Protein AF-A0A1X2G5Q2-F1 (afdb_monomer_lite)

Secondary structure (DSSP, 8-state):
--HHHHHHHHHHHHHHHHHHHHHHHHHHHHHHHHHHHHHHHHHHHHHHHHHHHHHHHHTT------------------------------PPPP---TTSPPPPPPHHHHHHHHHHHHHHHH-TT---HHHHHHHHHHHHHHS-HHHHHHHHHHHHHHHHHHHHHHHHHHHHHTTS----------------------

Radius of gyration: 33.44 Å; chains: 1; bounding box: 77×92×77 Å

Foldseek 3Di:
DDPVVVVVVVVVVVVVVVVVVVVVVVVVVVVVVVVVVVVVVVVVVVVVVVVVVVVVVVVVPDDDDDDDDDDDDDDDDDDDDDDDPDPDDDDPDDPDDPPQDDQDDPLLVLQCVVCLVVLCVVCVVCPDPVVSVVVSVVVVVVDDPVVSVVSVVVNVVSRVVNVVSNVVVVVVVVPPDDDDDDDDDDDDDDDDDDDYDD

InterPro domains:
  IPR009071 High mobility group box domain [PF00505] (101-169)
  IPR009071 High mobility group box domain [PS50118] (101-170)
  IPR009071 High mobility group box domain [SM00398] (100-171)
  IPR036910 High mobility group box domain superfamily [G3DSA:1.10.30.10] (84-180)
  IPR036910 High mobility group box domain superfamily [SSF47095] (92-173)
  IPR050342 High Mobility Group Box (HMGB) [PTHR48112] (77-183)
  IPR056513 INO80 complex subunit F [PF24245] (8-52)

pLDDT: mean 73.15, std 23.13, range [30.81, 98.25]

Sequence (198 aa):
MTPDDDHKEKYTNLKKRIRDIERQNDFLHIRVHKAQKSIRRLRLERTFLLDRIEKINGQLSFDDSEDEVLATSDQDTPLNYHHGSQQKTPKPKKKKDPNAPKGPGNVFFLFCRLQRDKIKDEHPEERSLGEVTKLLSAKWKGLSKEEKQVYQDMYQKELEEYEEAMKSYTSGMAGTMNTNPVQEDDPMNVSVPVSPAI

Organism: NCBI:txid101127

Structure (mmCIF, N/CA/C/O backbone):
data_AF-A0A1X2G5Q2-F1
#
_entry.id   AF-A0A1X2G5Q2-F1
#
loop_
_atom_site.group_PDB
_atom_site.id
_atom_site.type_symbol
_atom_site.label_atom_id
_atom_site.label_alt_id
_atom_site.label_comp_id
_atom_site.label_asym_id
_atom_site.label_entity_id
_atom_site.label_seq_id
_atom_site.pdbx_PDB_ins_code
_atom_site.Cartn_x
_atom_site.Cartn_y
_atom_site.Cartn_z
_atom_site.occupancy
_atom_site.B_iso_or_equiv
_atom_site.auth_seq_id
_atom_site.auth_comp_id
_atom_site.auth_asym_id
_atom_site.auth_atom_id
_atom_site.pdbx_PDB_model_num
ATOM 1 N N . MET A 1 1 ? 48.696 -1.223 -28.718 1.00 58.34 1 MET A N 1
ATOM 2 C CA . MET A 1 1 ? 47.735 -0.216 -28.231 1.00 58.34 1 MET A CA 1
ATOM 3 C C . MET A 1 1 ? 48.316 1.148 -28.535 1.00 58.34 1 MET A C 1
ATOM 5 O O . MET A 1 1 ? 49.475 1.361 -28.192 1.00 58.34 1 MET A O 1
ATOM 9 N N . THR A 1 2 ? 47.596 2.012 -29.250 1.00 75.44 2 THR A N 1
ATOM 10 C CA . THR A 1 2 ? 48.054 3.394 -29.455 1.00 75.44 2 THR A CA 1
ATOM 11 C C . THR A 1 2 ? 47.563 4.262 -28.290 1.00 75.44 2 THR A C 1
ATOM 13 O O . THR A 1 2 ? 46.487 3.981 -27.766 1.00 75.44 2 THR A O 1
ATOM 16 N N . PRO A 1 3 ? 48.296 5.312 -27.872 1.00 75.88 3 PRO A N 1
ATOM 17 C CA . PRO A 1 3 ? 47.846 6.217 -26.805 1.00 75.88 3 PRO A CA 1
ATOM 18 C C . PRO A 1 3 ? 46.443 6.812 -27.034 1.00 75.88 3 PRO A C 1
ATOM 20 O O . PRO A 1 3 ? 45.737 7.144 -26.084 1.00 75.88 3 PRO A O 1
ATOM 23 N N . ASP A 1 4 ? 46.010 6.907 -28.293 1.00 78.19 4 ASP A N 1
ATOM 24 C CA . ASP A 1 4 ? 44.666 7.353 -28.665 1.00 78.19 4 ASP A CA 1
ATOM 25 C C . ASP A 1 4 ? 43.565 6.329 -28.358 1.00 78.19 4 ASP A C 1
ATOM 27 O O . ASP A 1 4 ? 42.422 6.719 -28.105 1.00 78.19 4 ASP A O 1
ATOM 31 N N . ASP A 1 5 ? 43.871 5.032 -28.352 1.00 85.06 5 ASP A N 1
ATOM 32 C CA . ASP A 1 5 ? 42.894 3.991 -28.016 1.00 85.06 5 ASP A CA 1
ATOM 33 C C . ASP A 1 5 ? 42.617 3.952 -26.508 1.00 85.06 5 ASP A C 1
ATOM 35 O O . ASP A 1 5 ? 41.455 3.856 -26.103 1.00 85.06 5 ASP A O 1
ATOM 39 N N . ASP A 1 6 ? 43.643 4.168 -25.681 1.00 89.25 6 ASP A N 1
ATOM 40 C CA . ASP A 1 6 ? 43.507 4.243 -24.221 1.00 89.25 6 ASP A CA 1
ATOM 41 C C . ASP A 1 6 ? 42.643 5.447 -23.798 1.00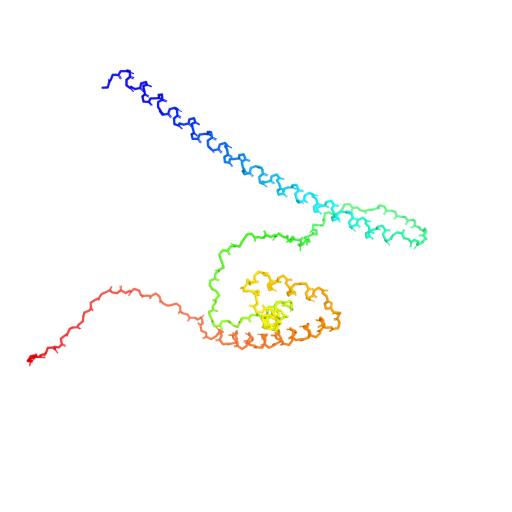 89.25 6 ASP A C 1
ATOM 43 O O . ASP A 1 6 ? 41.795 5.356 -22.901 1.00 89.25 6 ASP A O 1
ATOM 47 N N . HIS A 1 7 ? 42.799 6.592 -24.472 1.00 93.44 7 HIS A N 1
ATOM 48 C CA . HIS A 1 7 ? 41.970 7.774 -24.226 1.00 93.44 7 HIS A CA 1
ATOM 49 C C . HIS A 1 7 ? 40.508 7.566 -24.636 1.00 93.44 7 HIS A C 1
ATOM 51 O O . HIS A 1 7 ? 39.601 7.989 -23.906 1.00 93.44 7 HIS A O 1
ATOM 57 N N . LYS A 1 8 ? 40.252 6.884 -25.760 1.00 93.81 8 LYS A N 1
ATOM 58 C CA . LYS A 1 8 ? 38.889 6.514 -26.176 1.00 93.81 8 LYS A CA 1
ATOM 59 C C . LYS A 1 8 ? 38.249 5.571 -25.164 1.00 93.81 8 LYS A C 1
ATOM 61 O O . LYS A 1 8 ? 37.106 5.797 -24.763 1.00 93.81 8 LYS A O 1
ATOM 66 N N . GLU A 1 9 ? 38.979 4.562 -24.699 1.00 94.69 9 GLU A N 1
ATOM 67 C CA . GLU A 1 9 ? 38.481 3.636 -23.685 1.00 94.69 9 GLU A CA 1
ATOM 68 C C . GLU A 1 9 ? 38.144 4.379 -22.385 1.00 94.69 9 GLU A C 1
ATOM 70 O O . GLU A 1 9 ? 37.021 4.276 -21.878 1.00 94.69 9 GLU A O 1
ATOM 75 N N . LYS A 1 10 ? 39.050 5.232 -21.895 1.00 95.62 10 LYS A N 1
ATOM 76 C CA . LYS A 1 10 ? 38.812 6.064 -20.707 1.00 95.62 10 LYS A CA 1
ATOM 77 C C . LYS A 1 10 ? 37.583 6.963 -20.863 1.00 95.62 10 LYS A C 1
ATOM 79 O O . LYS A 1 10 ? 36.774 7.048 -19.937 1.00 95.62 10 LYS A O 1
ATOM 84 N N . TYR A 1 11 ? 37.394 7.581 -22.031 1.00 95.75 11 TYR A N 1
ATOM 85 C CA . TYR A 1 11 ? 36.201 8.374 -22.341 1.00 95.75 11 TYR A CA 1
ATOM 86 C C . TYR A 1 11 ? 34.918 7.531 -22.285 1.00 95.75 11 TYR A C 1
ATOM 88 O O . TYR A 1 11 ? 33.940 7.928 -21.645 1.00 95.75 11 TYR A O 1
ATOM 96 N N . THR A 1 12 ? 34.910 6.347 -22.905 1.00 96.69 12 THR A N 1
ATOM 97 C CA . THR A 1 12 ? 33.731 5.464 -22.896 1.00 96.69 12 THR A CA 1
ATOM 98 C C . THR A 1 12 ? 33.383 4.977 -21.490 1.00 96.69 12 THR A C 1
ATOM 100 O O . THR A 1 12 ? 32.208 5.000 -21.104 1.00 96.69 12 THR A O 1
ATOM 103 N N . ASN A 1 13 ? 34.395 4.630 -20.693 1.00 97.56 13 ASN A N 1
ATOM 104 C CA . ASN A 1 13 ? 34.243 4.225 -19.301 1.00 97.56 13 ASN A CA 1
ATOM 105 C C . ASN A 1 13 ? 33.695 5.369 -18.443 1.00 97.56 13 ASN A C 1
ATOM 107 O O . ASN A 1 13 ? 32.742 5.166 -17.687 1.00 97.56 13 ASN A O 1
ATOM 111 N N . LEU A 1 14 ? 34.209 6.590 -18.614 1.00 97.88 14 LEU A N 1
ATOM 112 C CA . LEU A 1 14 ? 33.712 7.761 -17.895 1.00 97.88 14 LEU A CA 1
ATOM 113 C C . LEU A 1 14 ? 32.257 8.076 -18.272 1.00 97.88 14 LEU A C 1
ATOM 115 O O . LEU A 1 14 ? 31.418 8.273 -17.396 1.00 97.88 14 LEU A O 1
ATOM 119 N N . LYS A 1 15 ? 31.913 8.012 -19.563 1.00 98.12 15 LYS A N 1
ATOM 120 C CA . LYS A 1 15 ? 30.539 8.199 -20.056 1.00 98.12 15 LYS A CA 1
ATOM 121 C C . LYS A 1 15 ? 29.570 7.135 -19.534 1.00 98.12 15 LYS A C 1
ATOM 123 O O . LYS A 1 15 ? 28.383 7.407 -19.348 1.00 98.12 15 LYS A O 1
ATOM 128 N N . LYS A 1 16 ? 30.032 5.898 -19.334 1.00 98.19 16 LYS A N 1
ATOM 129 C CA . LYS A 1 16 ? 29.236 4.843 -18.689 1.00 98.19 16 LYS A CA 1
ATOM 130 C C . LYS A 1 16 ? 29.046 5.146 -17.203 1.00 98.19 16 LYS A C 1
ATOM 132 O O . LYS A 1 16 ? 27.915 5.125 -16.730 1.00 98.19 16 LYS A O 1
ATOM 137 N N . ARG A 1 17 ? 30.123 5.517 -16.505 1.00 98.19 17 ARG A N 1
ATOM 138 C CA . ARG A 1 17 ? 30.083 5.838 -15.076 1.00 98.19 17 ARG A CA 1
ATOM 139 C C . ARG A 1 17 ? 29.162 7.015 -14.762 1.00 98.19 17 ARG A C 1
ATOM 141 O O . ARG A 1 17 ? 28.413 6.926 -13.796 1.00 98.19 17 ARG A O 1
ATOM 148 N N . ILE A 1 18 ? 29.181 8.066 -15.583 1.00 97.94 18 ILE A N 1
ATOM 149 C CA . ILE A 1 18 ? 28.272 9.216 -15.455 1.00 97.94 18 ILE A CA 1
ATOM 150 C C . ILE A 1 18 ? 26.815 8.747 -15.531 1.00 97.94 18 ILE A C 1
ATOM 152 O O . ILE A 1 18 ? 26.054 8.990 -14.601 1.00 97.94 18 ILE A O 1
ATOM 156 N N . ARG A 1 19 ? 26.458 7.974 -16.566 1.00 98.06 19 ARG A N 1
ATOM 157 C CA . ARG A 1 19 ? 25.095 7.437 -16.725 1.00 98.06 19 ARG A CA 1
ATOM 158 C C . ARG A 1 19 ? 24.655 6.561 -15.556 1.00 98.06 19 ARG A C 1
ATOM 160 O O . ARG A 1 19 ? 23.496 6.605 -15.153 1.00 98.06 19 ARG A O 1
ATOM 167 N N . ASP A 1 20 ? 25.554 5.742 -15.019 1.00 98.00 20 ASP A N 1
ATOM 168 C CA . ASP A 1 20 ? 25.232 4.888 -13.875 1.00 98.00 20 ASP A CA 1
ATOM 169 C C . ASP A 1 20 ? 24.978 5.718 -12.606 1.00 98.00 20 ASP A C 1
ATOM 171 O O . ASP A 1 20 ? 24.033 5.429 -11.871 1.00 98.00 20 ASP A O 1
ATOM 175 N N . ILE A 1 21 ? 25.768 6.774 -12.376 1.00 98.19 21 ILE A N 1
ATOM 176 C CA . ILE A 1 21 ? 25.562 7.715 -11.263 1.00 98.19 21 ILE A CA 1
ATOM 177 C C . ILE A 1 21 ? 24.233 8.461 -11.424 1.00 98.19 21 ILE A C 1
ATOM 179 O O . ILE A 1 21 ? 23.478 8.558 -10.461 1.00 98.19 21 ILE A O 1
ATOM 183 N N . GLU A 1 22 ? 23.910 8.941 -12.626 1.00 97.88 22 GLU A N 1
ATOM 184 C CA . GLU A 1 22 ? 22.638 9.619 -12.913 1.00 97.88 22 GLU A CA 1
ATOM 185 C C . GLU A 1 22 ? 21.437 8.720 -12.587 1.00 97.88 22 GLU A C 1
ATOM 187 O O . GLU A 1 22 ? 20.558 9.114 -11.823 1.00 97.88 22 GLU A O 1
ATOM 192 N N . ARG A 1 23 ? 21.446 7.458 -13.038 1.00 98.25 23 ARG A N 1
ATOM 193 C CA . ARG A 1 23 ? 20.384 6.490 -12.701 1.00 98.25 23 ARG A CA 1
ATOM 194 C C . ARG A 1 23 ? 20.281 6.220 -11.203 1.00 98.25 23 ARG A C 1
ATOM 196 O O . ARG A 1 23 ? 19.182 6.060 -10.671 1.00 98.25 23 ARG A O 1
ATOM 203 N N . GLN A 1 24 ? 21.419 6.107 -10.519 1.00 97.69 24 GLN A N 1
ATOM 204 C CA . GLN A 1 24 ? 21.434 5.918 -9.070 1.00 97.69 24 GLN A CA 1
ATOM 205 C C . GLN A 1 24 ? 20.860 7.139 -8.348 1.00 97.69 24 GLN A C 1
ATOM 207 O O . GLN A 1 24 ? 20.089 6.967 -7.404 1.00 97.69 24 GLN A O 1
ATOM 212 N N . ASN A 1 25 ? 21.166 8.349 -8.813 1.00 97.12 25 ASN A N 1
ATOM 213 C CA . ASN A 1 25 ? 20.586 9.580 -8.289 1.00 97.12 25 ASN A CA 1
ATOM 214 C C . ASN A 1 25 ? 19.066 9.614 -8.485 1.00 97.12 25 ASN A C 1
ATOM 216 O O . ASN A 1 25 ? 18.353 9.875 -7.516 1.00 97.12 25 ASN A O 1
ATOM 220 N N . ASP A 1 26 ? 18.556 9.257 -9.666 1.00 97.81 26 ASP A N 1
ATOM 221 C CA . ASP A 1 26 ? 17.109 9.160 -9.916 1.00 97.81 26 ASP A CA 1
ATOM 222 C C . ASP A 1 26 ? 16.438 8.167 -8.957 1.00 97.81 26 ASP A C 1
ATOM 224 O O . ASP A 1 26 ? 15.391 8.437 -8.358 1.00 97.81 26 ASP A O 1
ATOM 228 N N . PHE A 1 27 ? 17.073 7.014 -8.740 1.00 97.88 27 PHE A N 1
ATOM 229 C CA . PHE A 1 27 ? 16.588 6.009 -7.801 1.00 97.88 27 PHE A CA 1
ATOM 230 C C . PHE A 1 27 ? 16.568 6.521 -6.354 1.00 97.88 27 PHE A C 1
ATOM 232 O O . PHE A 1 27 ? 15.579 6.329 -5.634 1.00 97.88 27 PHE A O 1
ATOM 239 N N . LEU A 1 28 ? 17.639 7.186 -5.915 1.00 97.81 28 LEU A N 1
ATOM 240 C CA . LEU A 1 28 ? 17.711 7.806 -4.594 1.00 97.81 28 LEU A CA 1
ATOM 241 C C . LEU A 1 28 ? 16.639 8.885 -4.438 1.00 97.81 28 LEU A C 1
ATOM 243 O O . LEU A 1 28 ? 15.945 8.896 -3.421 1.00 97.81 28 LEU A O 1
ATOM 247 N N . HIS A 1 29 ? 16.426 9.713 -5.458 1.00 98.25 29 HIS A N 1
ATOM 248 C CA . HIS A 1 29 ? 15.387 10.735 -5.466 1.00 98.25 29 HIS A CA 1
ATOM 249 C C . HIS A 1 29 ? 13.992 10.121 -5.264 1.00 98.25 29 HIS A C 1
ATOM 251 O O . HIS A 1 29 ? 13.233 10.560 -4.397 1.00 98.25 29 HIS A O 1
ATOM 257 N N . ILE A 1 30 ? 13.669 9.030 -5.971 1.00 97.69 30 ILE A N 1
ATOM 258 C CA . ILE A 1 30 ? 12.401 8.301 -5.791 1.00 97.69 30 ILE A CA 1
ATOM 259 C C . ILE A 1 30 ? 12.261 7.764 -4.358 1.00 97.69 30 ILE A C 1
ATOM 261 O O . ILE A 1 30 ? 11.175 7.829 -3.769 1.00 97.69 30 ILE A O 1
ATOM 265 N N . ARG A 1 31 ? 13.337 7.224 -3.774 1.00 98.00 31 ARG A N 1
ATOM 266 C CA . ARG A 1 31 ? 13.321 6.715 -2.393 1.00 98.00 31 ARG A CA 1
ATOM 267 C C . ARG A 1 31 ? 13.105 7.828 -1.377 1.00 98.00 31 ARG A C 1
ATOM 269 O O . ARG A 1 31 ? 12.271 7.666 -0.487 1.00 98.00 31 ARG A O 1
ATOM 276 N N . VAL A 1 32 ? 13.812 8.944 -1.533 1.00 97.81 32 VAL A N 1
ATOM 277 C CA . VAL A 1 32 ? 13.662 10.135 -0.692 1.00 97.81 32 VAL A CA 1
ATOM 278 C C . VAL A 1 32 ? 12.233 10.657 -0.783 1.00 97.81 32 VAL A C 1
ATOM 280 O O . VAL A 1 32 ? 11.587 10.828 0.247 1.00 97.81 32 VAL A O 1
ATOM 283 N N . HIS A 1 33 ? 11.686 10.796 -1.990 1.00 98.06 33 HIS A N 1
ATOM 284 C CA . HIS A 1 33 ? 10.312 11.247 -2.195 1.00 98.06 33 HIS A CA 1
ATOM 285 C C . HIS A 1 33 ? 9.284 10.332 -1.500 1.00 98.06 33 HIS A C 1
ATOM 287 O O . HIS A 1 33 ? 8.373 10.799 -0.809 1.00 98.06 33 HIS A O 1
ATOM 293 N N . LYS A 1 34 ? 9.445 9.005 -1.604 1.00 97.69 34 LYS A N 1
ATOM 294 C CA . LYS A 1 34 ? 8.588 8.039 -0.892 1.00 97.69 34 LYS A CA 1
ATOM 295 C C . LYS A 1 34 ? 8.713 8.170 0.629 1.00 97.69 34 LYS A C 1
ATOM 297 O O . LYS A 1 34 ? 7.693 8.179 1.321 1.00 97.69 34 LYS A O 1
ATOM 302 N N . ALA A 1 35 ? 9.936 8.301 1.146 1.00 97.31 35 ALA A N 1
ATOM 303 C CA . ALA A 1 35 ? 10.185 8.498 2.571 1.00 97.31 35 ALA A CA 1
ATOM 304 C C . ALA A 1 35 ? 9.542 9.799 3.078 1.00 97.31 35 ALA A C 1
ATOM 306 O O . ALA A 1 35 ? 8.828 9.783 4.079 1.00 97.31 35 ALA A O 1
ATOM 307 N N . GLN A 1 36 ? 9.689 10.903 2.342 1.00 97.75 36 GLN A N 1
ATOM 308 C CA . GLN A 1 36 ? 9.052 12.186 2.647 1.00 97.75 36 GLN A CA 1
ATOM 309 C C . GLN A 1 36 ? 7.524 12.082 2.682 1.00 97.75 36 GLN A C 1
ATOM 311 O O . GLN A 1 36 ? 6.894 12.613 3.598 1.00 97.75 36 GLN A O 1
ATOM 316 N N . LYS A 1 37 ? 6.907 11.368 1.730 1.00 97.25 37 LYS A N 1
ATOM 317 C CA . LYS A 1 37 ? 5.454 11.131 1.727 1.00 97.25 37 LYS A CA 1
ATOM 318 C C . LYS A 1 37 ? 5.007 10.337 2.958 1.00 97.25 37 LYS A C 1
ATOM 320 O O . LYS A 1 37 ? 3.994 10.679 3.567 1.00 97.25 37 LYS A O 1
ATOM 325 N N . SER A 1 38 ? 5.779 9.324 3.356 1.00 95.69 38 SER A N 1
ATOM 326 C CA . SER A 1 38 ? 5.527 8.565 4.587 1.00 95.69 38 SER A CA 1
ATOM 327 C C . SER A 1 38 ? 5.628 9.451 5.829 1.00 95.69 38 SER A C 1
ATOM 329 O O . SER A 1 38 ? 4.733 9.434 6.670 1.00 95.69 38 SER A O 1
ATOM 331 N N . ILE A 1 39 ? 6.676 10.273 5.924 1.00 97.62 39 ILE A N 1
ATOM 332 C CA . ILE A 1 39 ? 6.864 11.222 7.028 1.00 97.62 39 ILE A CA 1
ATOM 333 C C . ILE A 1 39 ? 5.699 12.211 7.085 1.00 97.62 39 ILE A C 1
ATOM 335 O O . ILE A 1 39 ? 5.161 12.454 8.159 1.00 97.62 39 ILE A O 1
ATOM 339 N N . ARG A 1 40 ? 5.267 12.755 5.942 1.00 97.12 40 ARG A N 1
ATOM 340 C CA . ARG A 1 40 ? 4.116 13.664 5.873 1.00 97.12 40 ARG A CA 1
ATOM 341 C C . ARG A 1 40 ? 2.849 13.004 6.419 1.00 97.12 40 ARG A C 1
ATOM 343 O O . ARG A 1 40 ? 2.154 13.623 7.214 1.00 97.12 40 ARG A O 1
ATOM 350 N N . ARG A 1 41 ? 2.578 11.750 6.041 1.00 97.19 41 ARG A N 1
ATOM 351 C CA . ARG A 1 41 ? 1.443 10.982 6.574 1.00 97.19 41 ARG A CA 1
ATOM 352 C C . ARG A 1 41 ? 1.531 10.830 8.094 1.00 97.19 41 ARG A C 1
ATOM 354 O O . ARG A 1 41 ? 0.565 11.145 8.776 1.00 97.19 41 ARG A O 1
ATOM 361 N N . LEU A 1 42 ? 2.682 10.398 8.612 1.00 97.31 42 LEU A N 1
ATOM 362 C CA . LEU A 1 42 ? 2.889 10.226 10.055 1.00 97.31 42 LEU A CA 1
ATOM 363 C C . LEU A 1 42 ? 2.762 11.549 10.819 1.00 97.31 42 LEU A C 1
ATOM 365 O O . LEU A 1 42 ? 2.238 11.573 11.925 1.00 97.31 42 LEU A O 1
ATOM 369 N N . ARG A 1 43 ? 3.204 12.666 10.228 1.00 97.25 43 ARG A N 1
ATOM 370 C CA . ARG A 1 43 ? 3.025 14.003 10.809 1.00 97.25 43 ARG A CA 1
ATOM 371 C C . ARG A 1 43 ? 1.551 14.385 10.914 1.00 97.25 43 ARG A C 1
ATOM 373 O O . ARG A 1 43 ? 1.162 14.890 11.956 1.00 97.25 43 ARG A O 1
ATOM 380 N N . LEU A 1 44 ? 0.749 14.112 9.882 1.00 96.94 44 LEU A N 1
ATOM 381 C CA . LEU A 1 44 ? -0.698 14.360 9.913 1.00 96.94 44 LEU A CA 1
ATOM 382 C C . LEU A 1 44 ? -1.409 13.494 10.961 1.00 96.94 44 LEU A C 1
ATOM 384 O O . LEU A 1 44 ? -2.257 13.979 11.704 1.00 96.94 44 LEU A O 1
ATOM 388 N N . GLU A 1 45 ? -1.040 12.217 11.047 1.00 96.12 45 GLU A N 1
ATOM 389 C CA . GLU A 1 45 ? -1.560 11.312 12.074 1.00 96.12 45 GLU A CA 1
ATOM 390 C C . GLU A 1 45 ? -1.190 11.804 13.478 1.00 96.12 45 GLU A C 1
ATOM 392 O O . GLU A 1 45 ? -2.059 11.909 14.338 1.00 96.12 45 GLU A O 1
ATOM 397 N N . ARG A 1 46 ? 0.067 12.223 13.687 1.00 96.38 46 ARG A N 1
ATOM 398 C CA . ARG A 1 46 ? 0.515 12.841 14.941 1.00 96.38 46 ARG A CA 1
ATOM 399 C C . ARG A 1 46 ? -0.318 14.070 15.295 1.00 96.38 46 ARG A C 1
ATOM 401 O O . ARG A 1 46 ? -0.764 14.167 16.430 1.00 96.38 46 ARG A O 1
ATOM 408 N N . THR A 1 47 ? -0.529 15.001 14.361 1.00 95.62 47 THR A N 1
ATOM 409 C CA . THR A 1 47 ? -1.318 16.216 14.635 1.00 95.62 47 THR A CA 1
ATOM 410 C C . THR A 1 47 ? -2.763 15.892 14.992 1.00 95.62 47 THR A C 1
ATOM 412 O O . THR A 1 47 ? -3.306 16.489 15.912 1.00 95.62 47 THR A O 1
ATOM 415 N N . PHE A 1 48 ? -3.368 14.911 14.319 1.00 96.19 48 PHE A N 1
ATOM 416 C CA . PHE A 1 48 ? -4.731 14.479 14.617 1.00 96.19 48 PHE A CA 1
ATOM 417 C C . PHE A 1 48 ? -4.845 13.832 16.003 1.00 96.19 48 PHE A C 1
ATOM 419 O O . PHE A 1 48 ? -5.778 14.110 16.750 1.00 96.19 48 PHE A O 1
ATOM 426 N N . LEU A 1 49 ? -3.884 12.980 16.366 1.00 92.19 49 LEU A N 1
ATOM 427 C CA . LEU A 1 49 ? -3.856 12.350 17.684 1.00 92.19 49 LEU A CA 1
ATOM 428 C C . LEU A 1 49 ? -3.632 13.374 18.801 1.00 92.19 49 LEU A C 1
ATOM 430 O O . LEU A 1 49 ? -4.264 13.258 19.845 1.00 92.19 49 LEU A O 1
ATOM 434 N N . LEU A 1 50 ? -2.787 14.384 18.575 1.00 90.62 50 LEU A N 1
ATOM 435 C CA . LEU A 1 50 ? -2.587 15.479 19.527 1.00 90.62 50 LEU A CA 1
ATOM 436 C C . LEU A 1 50 ? -3.878 16.274 19.754 1.00 90.62 50 LEU A C 1
ATOM 438 O O . LEU A 1 50 ? -4.272 16.423 20.903 1.00 90.62 50 LEU A O 1
ATOM 442 N N . ASP A 1 51 ? -4.581 16.678 18.691 1.00 89.00 51 ASP A N 1
ATOM 443 C CA . ASP A 1 51 ? -5.890 17.352 18.793 1.00 89.00 51 ASP A CA 1
ATOM 444 C C . ASP A 1 51 ? -6.923 16.486 19.536 1.00 89.00 51 ASP A C 1
ATOM 446 O O . ASP A 1 51 ? -7.705 16.971 20.354 1.00 89.00 51 ASP A O 1
ATOM 450 N N . ARG A 1 52 ? -6.912 15.167 19.306 1.00 93.19 52 ARG A N 1
ATOM 451 C CA . ARG A 1 52 ? -7.806 14.249 20.018 1.00 93.19 52 ARG A CA 1
ATOM 452 C C . ARG A 1 52 ? -7.478 14.150 21.509 1.00 93.19 52 ARG A C 1
ATOM 454 O O . ARG A 1 52 ? -8.408 14.102 22.309 1.00 93.19 52 ARG A O 1
ATOM 461 N N . ILE A 1 53 ? -6.196 14.101 21.871 1.00 85.06 53 ILE A N 1
ATOM 462 C CA . ILE A 1 53 ? -5.739 14.082 23.269 1.00 85.06 53 ILE A CA 1
ATOM 463 C C . ILE A 1 53 ? -6.062 15.412 23.949 1.00 85.06 53 ILE A C 1
ATOM 465 O O . ILE A 1 53 ? -6.585 15.405 25.054 1.00 85.06 53 ILE A O 1
ATOM 469 N N . GLU A 1 54 ? -5.818 16.539 23.284 1.00 82.44 54 GLU A N 1
ATOM 470 C CA . GLU A 1 54 ? -6.137 17.874 23.793 1.00 82.44 54 GLU A CA 1
ATOM 471 C C . GLU A 1 54 ? -7.634 18.021 24.080 1.00 82.44 54 GLU A C 1
ATOM 473 O O . GLU A 1 54 ? -8.008 18.506 25.141 1.00 82.44 54 GLU A O 1
ATOM 478 N N . LYS A 1 55 ? -8.502 17.497 23.207 1.00 81.75 55 LYS A N 1
ATOM 479 C CA . LYS A 1 55 ? -9.953 17.449 23.452 1.00 81.75 55 LYS A CA 1
ATOM 480 C C . LYS A 1 55 ? -10.334 16.584 24.650 1.00 81.75 55 LYS A C 1
ATOM 482 O O . LYS A 1 55 ? -11.232 16.956 25.393 1.00 81.75 55 LYS A O 1
ATOM 487 N N . ILE A 1 56 ? -9.668 15.447 24.843 1.00 78.88 56 ILE A N 1
ATOM 488 C CA . ILE A 1 56 ? -9.915 14.570 25.997 1.00 78.88 56 ILE A CA 1
ATOM 489 C C . ILE A 1 56 ? -9.435 15.240 27.292 1.00 78.88 56 ILE A C 1
ATOM 491 O O . ILE A 1 56 ? -10.162 15.241 28.279 1.00 78.88 56 ILE A O 1
ATOM 495 N N . ASN A 1 57 ? -8.258 15.867 27.275 1.00 71.69 57 ASN A N 1
ATOM 496 C CA . ASN A 1 57 ? -7.707 16.586 28.423 1.00 71.69 57 ASN A CA 1
ATOM 497 C C . ASN A 1 57 ? -8.499 17.869 28.733 1.00 71.69 57 ASN A C 1
ATOM 499 O O . ASN A 1 57 ? -8.683 18.200 29.897 1.00 71.69 57 ASN A O 1
ATOM 503 N N . GLY A 1 58 ? -9.027 18.557 27.718 1.00 59.34 58 GLY A N 1
ATOM 504 C CA . GLY A 1 58 ? -9.911 19.717 27.877 1.00 59.34 58 GLY A CA 1
ATOM 505 C C . GLY A 1 58 ? -11.339 19.358 28.304 1.00 59.34 58 GLY A C 1
ATOM 506 O O . GLY A 1 58 ? -12.032 20.188 28.878 1.00 59.34 58 GLY A O 1
ATOM 507 N N . GLN A 1 59 ? -11.787 18.116 28.086 1.00 52.06 59 GLN A N 1
ATOM 508 C CA . GLN A 1 59 ? -13.031 17.600 28.678 1.00 52.06 59 GLN A CA 1
ATOM 509 C C . GLN A 1 59 ? -12.878 17.219 30.161 1.00 52.06 59 GLN A C 1
ATOM 511 O O . GLN A 1 59 ? -13.887 17.003 30.825 1.00 52.06 59 GLN A O 1
ATOM 516 N N . LEU A 1 60 ? -11.649 17.163 30.685 1.00 47.69 60 LEU A N 1
ATOM 517 C CA . LEU A 1 60 ? -11.341 16.927 32.101 1.00 47.69 60 LEU A CA 1
ATOM 518 C C . LEU A 1 60 ? -11.188 18.225 32.919 1.00 47.69 60 LEU A C 1
ATOM 520 O O . LEU A 1 60 ? -10.845 18.148 34.093 1.00 47.69 60 LEU A O 1
ATOM 524 N N . SER A 1 61 ? -11.456 19.406 32.343 1.00 46.28 61 SER A N 1
ATOM 525 C CA . SER A 1 61 ? -11.357 20.699 33.044 1.00 46.28 61 SER A CA 1
ATOM 526 C C . SER A 1 61 ? -12.702 21.433 33.154 1.00 46.28 61 SER A C 1
ATOM 528 O O . SER A 1 61 ? -12.832 22.573 32.704 1.00 46.28 61 SER A O 1
ATOM 530 N N . PHE A 1 62 ? -13.712 20.785 33.738 1.00 38.16 62 PHE A N 1
ATOM 531 C CA . PHE A 1 62 ? -14.946 21.453 34.161 1.00 38.16 62 PHE A CA 1
ATOM 532 C C . PHE A 1 62 ? -15.232 21.158 35.645 1.00 38.16 62 PHE A C 1
ATOM 534 O O . PHE A 1 62 ? -15.810 20.116 35.940 1.00 38.16 62 PHE A O 1
ATOM 541 N N . ASP A 1 63 ? -14.804 22.115 36.489 1.00 38.00 63 ASP A N 1
ATOM 542 C CA . ASP A 1 63 ? -15.199 22.451 37.882 1.00 38.00 63 ASP A CA 1
ATOM 543 C C . ASP A 1 63 ? -14.937 21.389 38.980 1.00 38.00 63 ASP A C 1
ATOM 545 O O . ASP A 1 63 ? -15.216 20.213 38.786 1.00 38.00 63 ASP A O 1
ATOM 549 N N . ASP A 1 64 ? -14.378 21.664 40.164 1.00 41.50 64 ASP A N 1
ATOM 550 C CA . ASP A 1 64 ? -14.415 22.837 41.053 1.00 41.50 64 ASP A CA 1
ATOM 551 C C . ASP A 1 64 ? -13.368 22.618 42.188 1.00 41.50 64 ASP A C 1
ATOM 553 O O . ASP A 1 64 ? -12.978 21.478 42.455 1.00 41.50 64 ASP A O 1
ATOM 557 N N . SER A 1 65 ? -13.009 23.696 42.893 1.00 41.00 65 SER A N 1
ATOM 558 C CA . SER A 1 65 ? -12.303 23.789 44.187 1.00 41.00 65 SER A CA 1
ATOM 559 C C . SER A 1 65 ? -10.768 23.924 44.215 1.00 41.00 65 SER A C 1
ATOM 561 O O . SER A 1 65 ? -9.993 23.043 43.844 1.00 41.00 65 SER A O 1
ATOM 563 N N . GLU A 1 66 ? -10.377 25.091 44.728 1.00 49.44 66 GLU A N 1
ATOM 564 C CA . GLU A 1 66 ? -9.056 25.539 45.164 1.00 49.44 66 GLU A CA 1
ATOM 565 C C . GLU A 1 66 ? -8.427 24.572 46.184 1.00 49.44 66 GLU A C 1
ATOM 567 O O . GLU A 1 66 ? -9.114 24.109 47.086 1.00 49.44 66 GLU A O 1
ATOM 572 N N . ASP A 1 67 ? -7.134 24.265 46.037 1.00 35.31 67 ASP A N 1
ATOM 573 C CA . ASP A 1 67 ? -6.130 24.404 47.104 1.00 35.31 67 ASP A CA 1
ATOM 574 C C . ASP A 1 67 ? -4.762 23.857 46.654 1.00 35.31 67 ASP A C 1
ATOM 576 O O . ASP A 1 67 ? -4.608 22.717 46.228 1.00 35.31 67 ASP A O 1
ATOM 580 N N . GLU A 1 68 ? -3.784 24.756 46.726 1.00 40.53 68 GLU A N 1
ATOM 581 C CA . GLU A 1 68 ? -2.449 24.589 47.302 1.00 40.53 68 GLU A CA 1
ATOM 582 C C . GLU A 1 68 ? -1.544 23.358 47.012 1.00 40.53 68 GLU A C 1
ATOM 584 O O . GLU A 1 68 ? -1.910 22.193 47.064 1.00 40.53 68 GLU A O 1
ATOM 589 N N . VAL A 1 69 ? -0.259 23.711 46.891 1.00 36.62 69 VAL A N 1
ATOM 590 C CA . VAL A 1 69 ? 0.979 22.978 47.218 1.00 36.62 69 VAL A CA 1
ATOM 591 C C . VAL A 1 69 ? 1.767 22.180 46.157 1.00 36.62 69 VAL A C 1
ATOM 593 O O . VAL A 1 69 ? 1.460 21.072 45.740 1.00 36.62 69 VAL A O 1
ATOM 596 N N . LEU A 1 70 ? 2.944 22.770 45.919 1.00 32.78 70 LEU A N 1
ATOM 597 C CA . LEU A 1 70 ? 4.296 22.203 45.966 1.00 32.78 70 LEU A CA 1
ATOM 598 C C . LEU A 1 70 ? 4.812 21.276 44.858 1.00 32.78 70 LEU A C 1
ATOM 600 O O . LEU A 1 70 ? 4.503 20.095 44.738 1.00 32.78 70 LEU A O 1
ATOM 604 N N . ALA A 1 71 ? 5.831 21.839 44.211 1.00 44.81 71 ALA A N 1
ATOM 605 C CA . ALA A 1 71 ? 6.985 21.173 43.640 1.00 44.81 71 ALA A CA 1
ATOM 606 C C . ALA A 1 71 ? 7.509 19.993 44.468 1.00 44.81 71 ALA A C 1
ATOM 608 O O . ALA A 1 71 ? 7.730 20.127 45.663 1.00 44.81 71 ALA A O 1
ATOM 609 N N . THR A 1 72 ? 7.824 18.905 43.773 1.00 34.03 72 THR A N 1
ATOM 610 C CA . THR A 1 72 ? 8.993 18.009 43.894 1.00 34.03 72 THR A CA 1
ATOM 611 C C . THR A 1 72 ? 8.845 17.029 42.718 1.00 34.03 72 THR A C 1
ATOM 613 O O . THR A 1 72 ? 7.736 16.802 42.254 1.00 34.03 72 THR A O 1
ATOM 616 N N . SER A 1 73 ? 9.821 16.375 42.118 1.00 35.97 73 SER A N 1
ATOM 617 C CA . SER A 1 73 ? 11.275 16.332 42.119 1.00 35.97 73 SER A CA 1
ATOM 618 C C . SER A 1 73 ? 11.582 15.405 40.933 1.00 35.97 73 SER A C 1
ATOM 620 O O . SER A 1 73 ? 10.804 14.490 40.652 1.00 35.97 73 SER A O 1
ATOM 622 N N . ASP A 1 74 ? 12.703 15.627 40.253 1.00 47.28 74 ASP A N 1
ATOM 623 C CA . ASP A 1 74 ? 13.284 14.693 39.289 1.00 47.28 74 ASP A CA 1
ATOM 624 C C . ASP A 1 74 ? 13.204 13.242 39.777 1.00 47.28 74 ASP A C 1
ATOM 626 O O . ASP A 1 74 ? 13.734 12.936 40.847 1.00 47.28 74 ASP A O 1
ATOM 630 N N . GLN A 1 75 ? 12.598 12.366 38.969 1.00 34.97 75 GLN A N 1
ATOM 631 C CA . GLN A 1 75 ? 13.001 10.967 38.807 1.00 34.97 75 GLN A CA 1
ATOM 632 C C . GLN A 1 75 ? 12.609 10.466 37.410 1.00 34.97 75 GLN A C 1
ATOM 634 O O . GLN A 1 75 ? 11.432 10.307 37.074 1.00 34.97 75 GLN A O 1
ATOM 639 N N . ASP A 1 76 ? 13.637 10.167 36.618 1.00 46.69 76 ASP A N 1
ATOM 640 C CA . ASP A 1 76 ? 13.584 9.294 35.453 1.00 46.69 76 ASP A CA 1
ATOM 641 C C . ASP A 1 76 ? 12.817 8.004 35.775 1.00 46.69 76 ASP A C 1
ATOM 643 O O . ASP A 1 76 ? 13.290 7.142 36.514 1.00 46.69 76 ASP A O 1
ATOM 647 N N . THR A 1 77 ? 11.642 7.831 35.171 1.00 48.66 77 THR A N 1
ATOM 648 C CA . THR A 1 77 ? 10.999 6.515 35.078 1.00 48.66 77 THR A CA 1
ATOM 649 C C . THR A 1 77 ? 10.553 6.295 33.631 1.00 48.66 77 THR A C 1
ATOM 651 O O . THR A 1 77 ? 9.564 6.891 33.195 1.00 48.66 77 THR A O 1
ATOM 654 N N . PRO A 1 78 ? 11.265 5.482 32.825 1.00 38.88 78 PRO A N 1
ATOM 655 C CA . PRO A 1 78 ? 10.914 5.289 31.428 1.00 38.88 78 PRO A CA 1
ATOM 656 C C . PRO A 1 78 ? 9.714 4.343 31.340 1.00 38.88 78 PRO A C 1
ATOM 658 O O . PRO A 1 78 ? 9.850 3.118 31.363 1.00 38.88 78 PRO A O 1
ATOM 661 N N . LEU A 1 79 ? 8.514 4.912 31.224 1.00 36.22 79 LEU A N 1
ATOM 662 C CA . LEU A 1 79 ? 7.310 4.145 30.928 1.00 36.22 79 LEU A CA 1
ATOM 663 C C . LEU A 1 79 ? 7.320 3.700 29.460 1.00 36.22 79 LEU A C 1
ATOM 665 O O . LEU A 1 79 ? 6.950 4.423 28.536 1.00 36.22 79 LEU A O 1
ATOM 669 N N . ASN A 1 80 ? 7.745 2.455 29.272 1.00 49.59 80 ASN A N 1
ATOM 670 C CA . ASN A 1 80 ? 7.520 1.647 28.085 1.00 49.59 80 ASN A CA 1
ATOM 671 C C . ASN A 1 80 ? 6.008 1.474 27.847 1.00 49.59 80 ASN A C 1
ATOM 673 O O . ASN A 1 80 ? 5.394 0.558 28.389 1.00 49.59 80 ASN A O 1
ATOM 677 N N . TYR A 1 81 ? 5.414 2.333 27.014 1.00 32.12 81 TYR A N 1
ATOM 678 C CA . TYR A 1 81 ? 4.084 2.107 26.449 1.00 32.12 81 TYR A CA 1
ATOM 679 C C . TYR A 1 81 ? 4.173 1.770 24.962 1.00 32.12 81 TYR A C 1
ATOM 681 O O . TYR A 1 81 ? 4.489 2.578 24.090 1.00 32.12 81 TYR A O 1
ATOM 689 N N . HIS A 1 82 ? 3.872 0.507 24.697 1.00 48.44 82 HIS A N 1
ATOM 690 C CA . HIS A 1 82 ? 3.895 -0.150 23.408 1.00 48.44 82 HIS A CA 1
ATOM 691 C C . HIS A 1 82 ? 2.558 0.052 22.682 1.00 48.44 82 HIS A C 1
ATOM 693 O O . HIS A 1 82 ? 1.672 -0.767 22.858 1.00 48.44 82 HIS A O 1
ATOM 699 N N . HIS A 1 83 ? 2.383 1.084 21.848 1.00 39.00 83 HIS A N 1
ATOM 700 C CA . HIS A 1 83 ? 1.222 1.156 20.936 1.00 39.00 83 HIS A CA 1
ATOM 701 C C . HIS A 1 83 ? 1.591 1.763 19.573 1.00 39.00 83 HIS A C 1
ATOM 703 O O . HIS A 1 83 ? 1.238 2.886 19.228 1.00 39.00 83 HIS A O 1
ATOM 709 N N . GLY A 1 84 ? 2.320 0.980 18.772 1.00 34.03 84 GLY A N 1
ATOM 710 C CA . GLY A 1 84 ? 2.585 1.264 17.363 1.00 34.03 84 GLY A CA 1
ATOM 711 C C . GLY A 1 84 ? 1.738 0.386 16.442 1.00 34.03 84 GLY A C 1
ATOM 712 O O . GLY A 1 84 ? 2.093 -0.762 16.180 1.00 34.03 84 GLY A O 1
ATOM 713 N N . SER A 1 85 ? 0.671 0.937 15.864 1.00 43.19 85 SER A N 1
ATOM 714 C CA . SER A 1 85 ? -0.010 0.353 14.698 1.00 43.19 85 SER A CA 1
ATOM 715 C C . SER A 1 85 ? 0.800 0.657 13.424 1.00 43.19 85 SER A C 1
ATOM 717 O O . SER A 1 85 ? 0.404 1.435 12.556 1.00 43.19 85 SER A O 1
ATOM 719 N N . GLN A 1 86 ? 1.985 0.051 13.314 1.00 45.59 86 GLN A N 1
ATOM 720 C CA . GLN A 1 86 ? 2.756 0.036 12.073 1.00 45.59 86 GLN A CA 1
ATOM 721 C C . GLN A 1 86 ? 2.174 -1.016 11.126 1.00 45.59 86 GLN A C 1
ATOM 723 O O . GLN A 1 86 ? 2.194 -2.212 11.427 1.00 45.59 86 GLN A O 1
ATOM 728 N N . GLN A 1 87 ? 1.710 -0.598 9.946 1.00 45.16 87 GLN A N 1
ATOM 729 C CA . GLN A 1 87 ? 1.451 -1.528 8.849 1.00 45.16 87 GLN A CA 1
ATOM 730 C C . GLN A 1 87 ? 2.785 -2.092 8.348 1.00 45.16 87 GLN A C 1
ATOM 732 O O . GLN A 1 87 ? 3.467 -1.510 7.506 1.00 45.16 87 GLN A O 1
ATOM 737 N N . LYS A 1 88 ? 3.172 -3.228 8.933 1.00 43.28 88 LYS A N 1
ATOM 738 C CA . LYS A 1 88 ? 4.324 -4.033 8.531 1.00 43.28 88 LYS A CA 1
ATOM 739 C C . LYS A 1 88 ? 4.070 -4.585 7.129 1.00 43.28 88 LYS A C 1
ATOM 741 O O . LYS A 1 88 ? 3.041 -5.208 6.877 1.00 43.28 88 LYS A O 1
ATOM 746 N N . THR A 1 89 ? 5.031 -4.398 6.232 1.00 46.00 89 THR A N 1
ATOM 747 C CA . THR A 1 89 ? 5.099 -5.168 4.988 1.00 46.00 89 THR A CA 1
ATOM 748 C C . THR A 1 89 ? 5.142 -6.666 5.335 1.00 46.00 89 THR A C 1
ATOM 750 O O . THR A 1 89 ? 5.817 -7.051 6.299 1.00 46.00 89 THR A O 1
ATOM 753 N N . PRO A 1 90 ? 4.388 -7.531 4.629 1.00 47.22 90 PRO A N 1
ATOM 754 C CA . PRO A 1 90 ? 4.277 -8.933 5.002 1.00 47.22 90 PRO A CA 1
ATOM 755 C C . PRO A 1 90 ? 5.625 -9.630 4.797 1.00 47.22 90 PRO A C 1
ATOM 757 O O . PRO A 1 90 ? 6.070 -9.844 3.673 1.00 47.22 90 PRO A O 1
ATOM 760 N N . LYS A 1 91 ? 6.278 -9.991 5.907 1.00 56.59 91 LYS A N 1
ATOM 761 C CA . LYS A 1 91 ? 7.388 -10.948 5.902 1.00 56.59 91 LYS A CA 1
ATOM 762 C C . LYS A 1 91 ? 6.853 -12.320 5.457 1.00 56.59 91 LYS A C 1
ATOM 764 O O . LYS A 1 91 ? 5.715 -12.650 5.809 1.00 56.59 91 LYS A O 1
ATOM 769 N N . PRO A 1 92 ? 7.641 -13.133 4.730 1.00 48.72 92 PRO A N 1
ATOM 770 C CA . PRO A 1 92 ? 7.232 -14.482 4.350 1.00 48.72 92 PRO A CA 1
ATOM 771 C C . PRO A 1 92 ? 6.901 -15.286 5.614 1.00 48.72 92 PRO A C 1
ATOM 773 O O . PRO A 1 92 ? 7.735 -15.446 6.507 1.00 48.72 92 PRO A O 1
ATOM 776 N N . LYS A 1 93 ? 5.643 -15.729 5.731 1.00 61.81 93 LYS A N 1
ATOM 777 C CA . LYS A 1 93 ? 5.186 -16.530 6.870 1.00 61.81 93 LYS A CA 1
ATOM 778 C C . LYS A 1 93 ? 5.863 -17.899 6.778 1.00 61.81 93 LYS A C 1
ATOM 780 O O . LYS A 1 93 ? 5.765 -18.555 5.743 1.00 61.81 93 LYS A O 1
ATOM 785 N N . LYS A 1 94 ? 6.523 -18.331 7.859 1.00 57.38 94 LYS A N 1
ATOM 786 C CA . LYS A 1 94 ? 6.923 -19.736 8.037 1.00 57.38 94 LYS A CA 1
ATOM 787 C C . LYS A 1 94 ? 5.688 -20.614 7.791 1.00 57.38 94 LYS A C 1
ATOM 789 O O . LYS A 1 94 ? 4.591 -20.229 8.213 1.00 57.38 94 LYS A O 1
ATOM 794 N N . LYS A 1 95 ? 5.854 -21.734 7.078 1.00 57.62 95 LYS A N 1
ATOM 795 C CA . LYS A 1 95 ? 4.775 -22.703 6.838 1.00 57.62 95 LYS A CA 1
ATOM 796 C C . LYS A 1 95 ? 4.233 -23.108 8.212 1.00 57.62 95 LYS A C 1
ATOM 798 O O . LYS A 1 95 ? 4.988 -23.633 9.021 1.00 57.62 95 LYS A O 1
ATOM 803 N N . LYS A 1 96 ? 2.985 -22.736 8.510 1.00 61.38 96 LYS A N 1
ATOM 804 C CA . LYS A 1 96 ? 2.302 -23.204 9.721 1.00 61.38 96 LYS A CA 1
ATOM 805 C C . LYS A 1 96 ? 2.151 -24.717 9.586 1.00 61.38 96 LYS A C 1
ATOM 807 O O . LYS A 1 96 ? 1.842 -25.166 8.479 1.00 61.38 96 LYS A O 1
ATOM 812 N N . ASP A 1 97 ? 2.365 -25.456 10.670 1.00 60.88 97 ASP A N 1
ATOM 813 C CA . ASP A 1 97 ? 2.160 -26.902 10.690 1.00 60.88 97 ASP A CA 1
ATOM 814 C C . ASP A 1 97 ? 0.765 -27.225 10.133 1.00 60.88 97 ASP A C 1
ATOM 816 O O . ASP A 1 97 ? -0.219 -26.650 10.610 1.00 60.88 97 ASP A O 1
ATOM 820 N N . PRO A 1 98 ? 0.649 -28.091 9.108 1.00 68.00 98 PRO A N 1
ATOM 821 C CA . PRO A 1 98 ? -0.636 -28.393 8.478 1.00 68.00 98 PRO A CA 1
ATOM 822 C C . PRO A 1 98 ? -1.677 -28.981 9.437 1.00 68.00 98 PRO A C 1
ATOM 824 O O . PRO A 1 98 ? -2.864 -28.925 9.133 1.00 68.00 98 PRO A O 1
ATOM 827 N N . ASN A 1 99 ? -1.226 -29.534 10.567 1.00 66.88 99 ASN A N 1
ATOM 828 C CA . ASN A 1 99 ? -2.059 -30.209 11.557 1.00 66.88 99 ASN A CA 1
ATOM 829 C C . ASN A 1 99 ? -2.478 -29.311 12.736 1.00 66.88 99 ASN A C 1
ATOM 831 O O . ASN A 1 99 ? -3.266 -29.734 13.574 1.00 66.88 99 ASN A O 1
ATOM 835 N N . ALA A 1 100 ? -1.963 -28.079 12.823 1.00 70.31 100 ALA A N 1
ATOM 836 C CA . ALA A 1 100 ? -2.392 -27.156 13.865 1.00 70.31 100 ALA A CA 1
ATOM 837 C C . ALA A 1 100 ? -3.821 -26.665 13.564 1.00 70.31 100 ALA A C 1
ATOM 839 O O . ALA A 1 100 ? -4.077 -26.214 12.435 1.00 70.31 100 ALA A O 1
ATOM 840 N N . PRO A 1 101 ? -4.740 -26.686 14.549 1.00 71.19 101 PRO A N 1
ATOM 841 C CA . PRO A 1 101 ? -6.040 -26.047 14.407 1.00 71.19 101 PRO A CA 1
ATOM 842 C C . PRO A 1 101 ? -5.857 -24.598 13.925 1.00 71.19 101 PRO A C 1
ATOM 844 O O . PRO A 1 101 ? -4.929 -23.895 14.337 1.00 71.19 101 PRO A O 1
ATOM 847 N N . LYS A 1 102 ? -6.710 -24.130 13.009 1.00 73.38 102 LYS A N 1
ATOM 848 C CA . LYS A 1 102 ? -6.693 -22.727 12.565 1.00 73.38 102 LYS A CA 1
ATOM 849 C C . LYS A 1 102 ? -7.587 -21.921 13.498 1.00 73.38 102 LYS A C 1
ATOM 851 O O . LYS A 1 102 ? -8.757 -22.252 13.629 1.00 73.38 102 LYS A O 1
ATOM 856 N N . GLY A 1 103 ? -7.035 -20.868 14.102 1.00 74.75 103 GLY A N 1
ATOM 857 C CA . GLY A 1 103 ? -7.801 -19.968 14.969 1.00 74.75 103 GLY A CA 1
ATOM 858 C C . GLY A 1 103 ? -9.002 -19.349 14.254 1.00 74.75 103 GLY A C 1
ATOM 859 O O . GLY A 1 103 ? -8.920 -19.126 13.035 1.00 74.75 103 GLY A O 1
ATOM 860 N N . PRO A 1 104 ? -10.088 -19.041 14.984 1.00 78.75 104 PRO A N 1
ATOM 861 C CA . PRO A 1 104 ? -11.231 -18.356 14.404 1.00 78.75 104 PRO A CA 1
ATOM 862 C C . PRO A 1 104 ? -10.786 -17.004 13.836 1.00 78.75 104 PRO A C 1
ATOM 864 O O . PRO A 1 104 ? -9.936 -16.300 14.392 1.00 78.75 104 PRO A O 1
ATOM 867 N N . GLY A 1 105 ? -11.328 -16.643 12.673 1.00 77.75 105 GLY A N 1
ATOM 868 C CA . GLY A 1 105 ? -11.138 -15.301 12.126 1.00 77.75 105 GLY A CA 1
ATOM 869 C C . GLY A 1 105 ? -11.884 -14.275 12.980 1.00 77.75 105 GLY A C 1
ATOM 870 O O . GLY A 1 105 ? -12.879 -14.620 13.597 1.00 77.75 105 GLY A O 1
ATOM 871 N N . ASN A 1 106 ? -11.443 -13.010 12.986 1.00 88.12 106 ASN A N 1
ATOM 872 C CA . ASN A 1 106 ? -12.140 -11.912 13.686 1.00 88.12 106 ASN A CA 1
ATOM 873 C C . ASN A 1 106 ? -13.662 -11.928 13.398 1.00 88.12 106 ASN A C 1
ATOM 875 O O . ASN A 1 106 ? -14.065 -12.317 12.305 1.00 88.12 106 ASN A O 1
ATOM 879 N N . VAL A 1 107 ? -14.491 -11.423 14.313 1.00 90.25 107 VAL A N 1
ATOM 880 C CA . VAL A 1 107 ? -15.962 -11.332 14.220 1.00 90.25 107 VAL A CA 1
ATOM 881 C C . VAL A 1 107 ? -16.450 -10.886 12.832 1.00 90.25 107 VAL A C 1
ATOM 883 O O . VAL A 1 107 ? -17.366 -11.474 12.262 1.00 90.25 107 VAL A O 1
ATOM 886 N N . PHE A 1 108 ? -15.796 -9.889 12.224 1.00 89.38 108 PHE A N 1
ATOM 887 C CA . PHE A 1 108 ? -16.125 -9.450 10.863 1.00 89.38 108 PHE A CA 1
ATOM 888 C C . PHE A 1 108 ? -15.875 -10.527 9.791 1.00 89.38 108 PHE A C 1
ATOM 890 O O . PHE A 1 108 ? -16.659 -10.655 8.856 1.00 89.38 108 PHE A O 1
ATOM 897 N N . PHE A 1 109 ? -14.802 -11.314 9.900 1.00 89.88 109 PHE A N 1
ATOM 898 C CA . PHE A 1 109 ? -14.552 -12.446 9.002 1.00 89.88 109 PHE A CA 1
ATOM 899 C C . PHE A 1 109 ? -15.592 -13.553 9.175 1.00 89.88 109 PHE A C 1
ATOM 901 O O . PHE A 1 109 ? -15.997 -14.131 8.167 1.00 89.88 109 PHE A O 1
ATOM 908 N N . LEU A 1 110 ? -16.050 -13.817 10.403 1.00 89.62 110 LEU A N 1
ATOM 909 C CA . LEU A 1 110 ? -17.154 -14.747 10.653 1.00 89.62 110 LEU A CA 1
ATOM 910 C C . LEU A 1 110 ? -18.436 -14.263 9.963 1.00 89.62 110 LEU A C 1
ATOM 912 O O . LEU A 1 110 ? -19.037 -15.003 9.184 1.00 89.62 110 LEU A O 1
ATOM 916 N N . PHE A 1 111 ? -18.786 -12.988 10.149 1.00 91.25 111 PHE A N 1
ATOM 917 C CA . PHE A 1 111 ? -19.885 -12.349 9.426 1.00 91.25 111 PHE A CA 1
ATOM 918 C C . PHE A 1 111 ? -19.725 -12.499 7.908 1.00 91.25 111 PHE A C 1
ATOM 920 O O . PHE A 1 111 ? -20.659 -12.910 7.220 1.00 91.25 111 PHE A O 1
ATOM 927 N N . CYS A 1 112 ? -18.526 -12.231 7.382 1.00 90.69 112 CYS A N 1
ATOM 928 C CA . CYS A 1 112 ? -18.267 -12.356 5.956 1.00 90.69 112 CYS A CA 1
ATOM 929 C C . CYS A 1 112 ? -18.456 -13.787 5.459 1.00 90.69 112 CYS A C 1
ATOM 931 O O . CYS A 1 112 ? -19.068 -13.983 4.419 1.00 90.69 112 CYS A O 1
ATOM 933 N N . ARG A 1 113 ? -17.960 -14.789 6.189 1.00 89.81 113 ARG A N 1
ATOM 934 C CA . ARG A 1 113 ? -18.113 -16.205 5.832 1.00 89.81 113 ARG A CA 1
ATOM 935 C C . ARG A 1 113 ? -19.586 -16.606 5.735 1.00 89.81 113 ARG A C 1
ATOM 937 O O . ARG A 1 113 ? -19.943 -17.290 4.789 1.00 89.81 113 ARG A O 1
ATOM 944 N N . LEU A 1 114 ? -20.424 -16.153 6.667 1.00 89.50 114 LEU A N 1
ATOM 945 C CA . LEU A 1 114 ? -21.849 -16.504 6.717 1.00 89.50 114 LEU A CA 1
ATOM 946 C C . LEU A 1 114 ? -22.714 -15.732 5.709 1.00 89.50 114 LEU A C 1
ATOM 948 O O . LEU A 1 114 ? -23.750 -16.227 5.274 1.00 89.50 114 LEU A O 1
ATOM 952 N N . GLN A 1 115 ? -22.328 -14.501 5.369 1.00 89.75 115 GLN A N 1
ATOM 953 C CA . GLN A 1 115 ? -23.137 -13.605 4.532 1.00 89.75 115 GLN A CA 1
ATOM 954 C C . GLN A 1 115 ? -22.663 -13.529 3.084 1.00 89.75 115 GLN A C 1
ATOM 956 O O . GLN A 1 115 ? -23.403 -13.045 2.232 1.00 89.75 115 GLN A O 1
ATOM 961 N N . ARG A 1 116 ? -21.446 -13.997 2.787 1.00 88.44 116 ARG A N 1
ATOM 962 C CA . ARG A 1 116 ? -20.901 -13.978 1.428 1.00 88.44 116 ARG A CA 1
ATOM 963 C C . ARG A 1 116 ? -21.755 -14.778 0.460 1.00 88.44 116 ARG A C 1
ATOM 965 O O . ARG A 1 116 ? -21.984 -14.288 -0.637 1.00 88.44 116 ARG A O 1
ATOM 972 N N . ASP A 1 117 ? -22.214 -15.959 0.862 1.00 86.75 117 ASP A N 1
ATOM 973 C CA . ASP A 1 117 ? -23.033 -16.809 -0.005 1.00 86.75 117 ASP A CA 1
ATOM 974 C C . ASP A 1 117 ? -24.395 -16.155 -0.260 1.00 86.75 117 ASP A C 1
ATOM 976 O O . ASP A 1 117 ? -24.783 -15.997 -1.409 1.00 86.75 117 ASP A O 1
ATOM 980 N N . LYS A 1 118 ? -25.027 -15.596 0.782 1.00 88.25 118 LYS A N 1
ATOM 981 C CA . LYS A 1 118 ? -26.280 -14.833 0.647 1.00 88.25 118 LYS A CA 1
ATOM 982 C C . LYS A 1 118 ? -26.149 -13.647 -0.308 1.00 88.25 118 LYS A C 1
ATOM 984 O O . LYS A 1 118 ? -26.975 -13.483 -1.191 1.00 88.25 118 LYS A O 1
ATOM 989 N N . ILE A 1 119 ? -25.092 -12.843 -0.170 1.00 86.31 119 ILE A N 1
ATOM 990 C CA . ILE A 1 119 ? -24.866 -11.684 -1.049 1.00 86.31 119 ILE A CA 1
ATOM 991 C C . ILE A 1 119 ? -24.529 -12.125 -2.475 1.00 86.31 119 ILE A C 1
ATOM 993 O O . ILE A 1 119 ? -24.904 -11.450 -3.424 1.00 86.31 119 ILE A O 1
ATOM 997 N N . LYS A 1 120 ? -23.847 -13.260 -2.643 1.00 85.06 120 LYS A N 1
ATOM 998 C CA . LYS A 1 120 ? -23.557 -13.824 -3.963 1.00 85.06 120 LYS A CA 1
ATOM 999 C C . LYS A 1 120 ? -24.819 -14.358 -4.652 1.00 85.06 120 LYS A C 1
ATOM 1001 O O . LYS A 1 120 ? -24.911 -14.256 -5.871 1.00 85.06 120 LYS A O 1
ATOM 1006 N N . ASP A 1 121 ? -25.761 -14.899 -3.885 1.00 86.00 121 ASP A N 1
ATOM 1007 C CA . ASP A 1 121 ? -27.052 -15.374 -4.388 1.00 86.00 121 ASP A CA 1
ATOM 1008 C C . ASP A 1 121 ? -28.015 -14.210 -4.686 1.00 86.00 121 ASP A C 1
ATOM 1010 O O . ASP A 1 121 ? -28.754 -14.265 -5.665 1.00 86.00 121 ASP A O 1
ATOM 1014 N N . GLU A 1 122 ? -27.983 -13.143 -3.878 1.00 85.44 122 GLU A N 1
ATOM 1015 C CA . GLU A 1 122 ? -28.751 -11.903 -4.088 1.00 85.44 122 GLU A CA 1
ATOM 1016 C C . GLU A 1 122 ? -28.220 -11.076 -5.276 1.00 85.44 122 GLU A C 1
ATOM 1018 O O . GLU A 1 122 ? -29.011 -10.440 -5.970 1.00 85.44 122 GLU A O 1
ATOM 1023 N N . HIS A 1 123 ? -26.905 -11.113 -5.526 1.00 80.62 123 HIS A N 1
ATOM 1024 C CA . HIS A 1 123 ? -26.217 -10.363 -6.586 1.00 80.62 123 HIS A CA 1
ATOM 1025 C C . HIS A 1 123 ? -25.408 -11.277 -7.525 1.00 80.62 123 HIS A C 1
ATOM 1027 O O . HIS A 1 123 ? -24.173 -11.187 -7.584 1.00 80.62 123 HIS A O 1
ATOM 1033 N N . PRO A 1 124 ? -26.063 -12.174 -8.286 1.00 78.38 124 PRO A N 1
ATOM 1034 C CA . PRO A 1 124 ? -25.378 -13.100 -9.190 1.00 78.38 124 PRO A CA 1
ATOM 1035 C C . PRO A 1 124 ? -24.634 -12.393 -10.342 1.00 78.38 124 PRO A C 1
ATOM 1037 O O . PRO A 1 124 ? -23.736 -12.9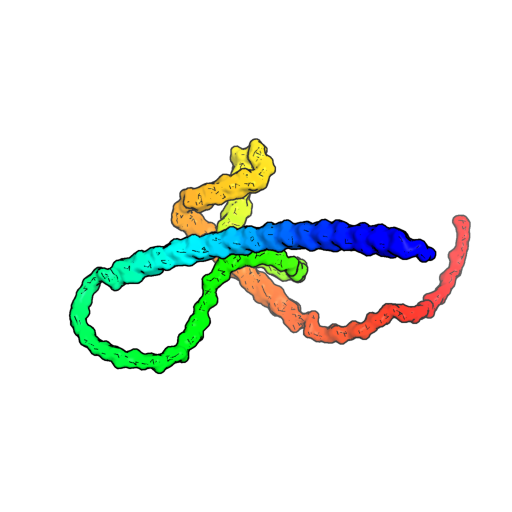78 -10.960 1.00 78.38 124 PRO A O 1
ATOM 1040 N N . GLU A 1 125 ? -24.978 -11.137 -10.641 1.00 75.94 125 GLU A N 1
ATOM 1041 C CA . GLU A 1 125 ? -24.287 -10.272 -11.598 1.00 75.94 125 GLU A CA 1
ATOM 1042 C C . GLU A 1 125 ? -22.891 -9.842 -11.120 1.00 75.94 125 GLU A C 1
ATOM 1044 O O . GLU A 1 125 ? -21.966 -9.701 -11.931 1.00 75.94 125 GLU A O 1
ATOM 1049 N N . GLU A 1 126 ? -22.693 -9.701 -9.808 1.00 72.38 126 GLU A N 1
ATOM 1050 C CA . GLU A 1 126 ? -21.430 -9.264 -9.223 1.00 72.38 126 GLU A CA 1
ATOM 1051 C C . GLU A 1 126 ? -20.457 -10.438 -9.051 1.00 72.38 126 GLU A C 1
ATOM 1053 O O . GLU A 1 126 ? -20.171 -10.936 -7.963 1.00 72.38 126 GLU A O 1
ATOM 1058 N N . ARG A 1 127 ? -19.856 -10.871 -10.166 1.00 67.12 127 ARG A N 1
ATOM 1059 C CA . ARG A 1 127 ? -18.826 -11.932 -10.161 1.00 67.12 127 ARG A CA 1
ATOM 1060 C C . ARG A 1 127 ? -17.509 -11.512 -9.497 1.00 67.12 127 ARG A C 1
ATOM 1062 O O . ARG A 1 127 ? -16.640 -12.354 -9.259 1.00 67.12 127 ARG A O 1
ATOM 1069 N N . SER A 1 128 ? -17.322 -10.219 -9.228 1.00 82.69 128 SER A N 1
ATOM 1070 C CA . SER A 1 128 ? -16.088 -9.694 -8.646 1.00 82.69 128 SER A CA 1
ATOM 1071 C C . SER A 1 128 ? -16.087 -9.855 -7.128 1.00 82.69 128 SER A C 1
ATOM 1073 O O . SER A 1 128 ? -16.837 -9.194 -6.414 1.00 82.69 128 SER A O 1
ATOM 1075 N N . LEU A 1 129 ? -15.152 -10.661 -6.611 1.00 82.06 129 LEU A N 1
ATOM 1076 C CA . LEU A 1 129 ? -14.920 -10.803 -5.167 1.00 82.06 129 LEU A CA 1
ATOM 1077 C C . LEU A 1 129 ? -14.692 -9.452 -4.467 1.00 82.06 129 LEU A C 1
ATOM 1079 O O . LEU A 1 129 ? -14.982 -9.328 -3.275 1.00 82.06 129 LEU A O 1
ATOM 1083 N N . GLY A 1 130 ? -14.145 -8.466 -5.184 1.00 86.94 130 GLY A N 1
ATOM 1084 C CA . GLY A 1 130 ? -13.892 -7.130 -4.656 1.00 86.94 130 GLY A CA 1
ATOM 1085 C C . GLY A 1 130 ? -15.176 -6.369 -4.339 1.00 86.94 130 GLY A C 1
ATOM 1086 O O . GLY A 1 130 ? -15.270 -5.789 -3.260 1.00 86.94 130 GLY A O 1
ATOM 1087 N N . GLU A 1 131 ? -16.167 -6.413 -5.229 1.00 85.88 131 GLU A N 1
ATOM 1088 C CA . GLU A 1 131 ? -17.437 -5.697 -5.043 1.00 85.88 131 GLU A CA 1
ATOM 1089 C C . GLU A 1 131 ? -18.292 -6.361 -3.957 1.00 85.88 131 GLU A C 1
ATOM 1091 O O . GLU A 1 131 ? -18.689 -5.694 -3.000 1.00 85.88 131 GLU A O 1
ATOM 1096 N N . VAL A 1 132 ? -18.365 -7.699 -3.953 1.00 86.75 132 VAL A N 1
ATOM 1097 C CA . VAL A 1 132 ? -18.973 -8.476 -2.857 1.00 86.75 132 VAL A CA 1
ATOM 1098 C C . VAL A 1 132 ? -18.358 -8.096 -1.501 1.00 86.75 132 VAL A C 1
ATOM 1100 O O . VAL A 1 132 ? -19.067 -7.836 -0.533 1.00 86.75 132 VAL A O 1
ATOM 1103 N N . THR A 1 133 ? -17.027 -7.971 -1.415 1.00 88.44 133 THR A N 1
ATOM 1104 C CA . THR A 1 133 ? -16.353 -7.566 -0.164 1.00 88.44 133 THR A CA 1
ATOM 1105 C C . THR A 1 133 ? -16.724 -6.139 0.268 1.00 88.44 133 THR A C 1
ATOM 1107 O O . THR A 1 133 ? -16.849 -5.872 1.470 1.00 88.44 133 THR A O 1
ATOM 1110 N N . LYS A 1 134 ? -16.923 -5.212 -0.679 1.00 90.25 134 LYS A N 1
ATOM 1111 C CA . LYS A 1 134 ? -17.388 -3.850 -0.373 1.00 90.25 134 LYS A CA 1
ATOM 1112 C C . LYS A 1 134 ? -18.825 -3.856 0.146 1.00 90.25 134 LYS A C 1
ATOM 1114 O O . LYS A 1 134 ? -19.078 -3.213 1.165 1.00 90.25 134 LYS A O 1
ATOM 1119 N N . LEU A 1 135 ? -19.726 -4.614 -0.481 1.00 89.06 135 LEU A N 1
ATOM 1120 C CA . LEU A 1 135 ? -21.116 -4.765 -0.036 1.00 89.06 135 LEU A CA 1
ATOM 1121 C C . LEU A 1 135 ? -21.192 -5.355 1.376 1.00 89.06 135 LEU A C 1
ATOM 1123 O O . LEU A 1 135 ? -21.859 -4.796 2.245 1.00 89.06 135 LEU A O 1
ATOM 1127 N N . LEU A 1 136 ? -20.424 -6.412 1.655 1.00 90.75 136 LEU A N 1
ATOM 1128 C CA . LEU A 1 136 ? -20.317 -6.990 2.999 1.00 90.75 136 LEU A CA 1
ATOM 1129 C C . LEU A 1 136 ? -19.826 -5.958 4.024 1.00 90.75 136 LEU A C 1
ATOM 1131 O O . LEU A 1 136 ? -20.367 -5.859 5.126 1.00 90.75 136 LEU A O 1
ATOM 1135 N N . SER A 1 137 ? -18.820 -5.161 3.660 1.00 91.75 137 SER A N 1
ATOM 1136 C CA . SER A 1 137 ? -18.287 -4.108 4.533 1.00 91.75 137 SER A CA 1
ATOM 1137 C C . SER A 1 137 ? -19.326 -3.021 4.824 1.00 91.75 137 SER A C 1
ATOM 1139 O O . SER A 1 137 ? -19.385 -2.517 5.947 1.00 91.75 137 SER A O 1
ATOM 1141 N N . ALA A 1 138 ? -20.149 -2.660 3.836 1.00 91.50 138 ALA A N 1
ATOM 1142 C CA . ALA A 1 138 ? -21.251 -1.719 4.008 1.00 91.50 138 ALA A CA 1
ATOM 1143 C C . ALA A 1 138 ? -22.352 -2.303 4.908 1.00 91.50 138 ALA A C 1
ATOM 1145 O O . ALA A 1 138 ? -22.750 -1.653 5.876 1.00 91.50 138 ALA A O 1
ATOM 1146 N N . LYS A 1 139 ? -22.764 -3.556 4.668 1.00 91.00 139 LYS A N 1
ATOM 1147 C CA . LYS A 1 139 ? -23.774 -4.262 5.473 1.00 91.00 139 LYS A CA 1
ATOM 1148 C C . LYS A 1 139 ? -23.344 -4.371 6.935 1.00 91.00 139 LYS A C 1
ATOM 1150 O O . LYS A 1 139 ? -24.104 -3.998 7.818 1.00 91.00 139 LYS A O 1
ATOM 1155 N N . TRP A 1 140 ? -22.091 -4.753 7.200 1.00 92.12 140 TRP A N 1
ATOM 1156 C CA . TRP A 1 140 ? -21.542 -4.804 8.560 1.00 92.12 140 TRP A CA 1
ATOM 1157 C C . TRP A 1 140 ? -21.586 -3.452 9.279 1.00 92.12 140 TRP A C 1
ATOM 1159 O O . TRP A 1 140 ? -21.901 -3.380 10.466 1.00 92.12 140 TRP A O 1
ATOM 1169 N N . LYS A 1 141 ? -21.277 -2.356 8.576 1.00 91.75 141 LYS A N 1
ATOM 1170 C CA . LYS A 1 141 ? -21.377 -1.011 9.158 1.00 91.75 141 LYS A CA 1
ATOM 1171 C C . LYS A 1 141 ? -22.824 -0.650 9.493 1.00 91.75 141 LYS A C 1
ATOM 1173 O O . LYS A 1 141 ? -23.031 -0.058 10.547 1.00 91.75 141 LYS A O 1
ATOM 1178 N N . GLY A 1 142 ? -23.775 -1.059 8.652 1.00 89.69 142 GLY A N 1
ATOM 1179 C CA . GLY A 1 142 ? -25.210 -0.834 8.834 1.00 89.69 142 GLY A CA 1
ATOM 1180 C C . GLY A 1 142 ? -25.890 -1.694 9.905 1.00 89.69 142 GLY A C 1
ATOM 1181 O O . GLY A 1 142 ? -26.948 -1.297 10.376 1.00 89.69 142 GLY A O 1
ATOM 1182 N N . LEU A 1 143 ? -25.297 -2.821 10.321 1.00 90.25 143 LEU A N 1
ATOM 1183 C CA . LEU A 1 143 ? -25.869 -3.665 11.381 1.00 90.25 143 LEU A CA 1
ATOM 1184 C C . LEU A 1 143 ? -25.988 -2.922 12.716 1.00 90.25 143 LEU A C 1
ATOM 1186 O O . LEU A 1 143 ? -25.071 -2.183 13.115 1.00 90.25 143 LEU A O 1
ATOM 1190 N N . SER A 1 144 ? -27.066 -3.206 13.445 1.00 91.38 144 SER A N 1
ATOM 1191 C CA . SER A 1 144 ? -27.285 -2.693 14.796 1.00 91.38 144 SER A CA 1
ATOM 1192 C C . SER A 1 144 ? -26.292 -3.300 15.800 1.00 91.38 144 SER A C 1
ATOM 1194 O O . SER A 1 144 ? -25.569 -4.261 15.512 1.00 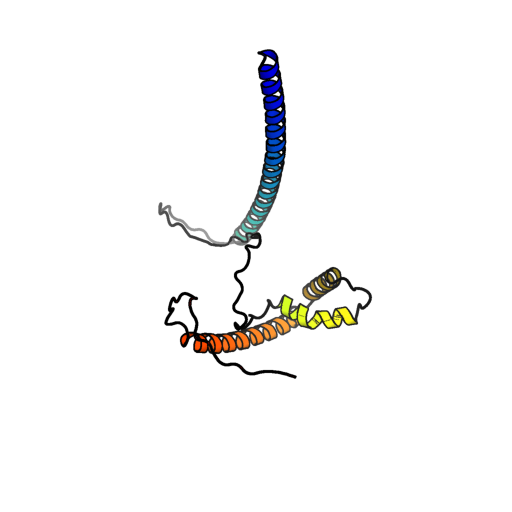91.38 144 SER A O 1
ATOM 1196 N N . LYS A 1 145 ? -26.219 -2.724 17.008 1.00 88.19 145 LYS A N 1
ATOM 1197 C CA . LYS A 1 145 ? -25.374 -3.267 18.085 1.00 88.19 145 LYS A CA 1
ATOM 1198 C C . LYS A 1 145 ? -25.814 -4.681 18.479 1.00 88.19 145 LYS A C 1
ATOM 1200 O O . LYS A 1 145 ? -24.960 -5.515 18.746 1.00 88.19 145 LYS A O 1
ATOM 1205 N N . GLU A 1 146 ? -27.117 -4.942 18.467 1.00 89.31 146 GLU A N 1
ATOM 1206 C CA . GLU A 1 146 ? -27.714 -6.234 18.821 1.00 89.31 146 GLU A CA 1
ATOM 1207 C C . GLU A 1 146 ? -27.350 -7.311 17.798 1.00 89.31 146 GLU A C 1
ATOM 1209 O O . GLU A 1 146 ? -26.872 -8.380 18.163 1.00 89.31 146 GLU A O 1
ATOM 1214 N N . GLU A 1 147 ? -27.459 -7.006 16.504 1.00 87.69 147 GLU A N 1
ATOM 1215 C CA . GLU A 1 147 ? -27.069 -7.945 15.449 1.00 87.69 147 GLU A CA 1
ATOM 1216 C C . GLU A 1 147 ? -25.567 -8.233 15.492 1.00 87.69 147 GLU A C 1
ATOM 1218 O O . GLU A 1 147 ? -25.143 -9.381 15.371 1.00 87.69 147 GLU A O 1
ATOM 1223 N N . LYS A 1 148 ? -24.746 -7.199 15.714 1.00 89.88 148 LYS A N 1
ATOM 1224 C CA . LYS A 1 148 ? -23.300 -7.360 15.918 1.00 89.88 148 LYS A CA 1
ATOM 1225 C C . LYS A 1 148 ? -22.984 -8.211 17.146 1.00 89.88 148 LYS A C 1
ATOM 1227 O O . LYS A 1 148 ? -21.998 -8.943 17.094 1.00 89.88 148 LYS A O 1
ATOM 1232 N N . GLN A 1 149 ? -23.786 -8.125 18.208 1.00 91.12 149 GLN A N 1
ATOM 1233 C CA . GLN A 1 149 ? -23.611 -8.925 19.418 1.00 91.12 149 GLN A CA 1
ATOM 1234 C C . GLN A 1 149 ? -23.807 -10.413 19.130 1.00 91.12 149 GLN A C 1
ATOM 1236 O O . GLN A 1 149 ? -22.952 -11.203 19.505 1.00 91.12 149 GLN A O 1
ATOM 1241 N N . VAL A 1 150 ? -24.827 -10.789 18.351 1.00 92.06 150 VAL A N 1
ATOM 1242 C CA . VAL A 1 150 ? -25.032 -12.192 17.944 1.00 92.06 150 VAL A CA 1
ATOM 1243 C C . VAL A 1 150 ? -23.784 -12.760 17.260 1.00 92.06 150 VAL A C 1
ATOM 1245 O O . VAL A 1 150 ? -23.351 -13.868 17.568 1.00 92.06 150 VAL A O 1
ATOM 1248 N N . TYR A 1 151 ? -23.144 -11.990 16.372 1.00 90.38 151 TYR A N 1
ATOM 1249 C CA . TYR A 1 151 ? -21.896 -12.428 15.736 1.00 90.38 151 TYR A CA 1
ATOM 1250 C C . TYR A 1 151 ? -20.708 -12.479 16.707 1.00 90.38 151 TYR A C 1
ATOM 1252 O O . TYR A 1 151 ? -19.821 -13.312 16.521 1.00 90.38 151 TYR A O 1
ATOM 1260 N N . GLN A 1 152 ? -20.664 -11.611 17.723 1.00 89.62 152 GLN A N 1
ATOM 1261 C CA . GLN A 1 152 ? -19.645 -11.671 18.779 1.00 89.62 152 GLN A CA 1
ATOM 1262 C C . GLN A 1 152 ? -19.810 -12.925 19.637 1.00 89.62 152 GLN A C 1
ATOM 1264 O O . GLN A 1 152 ? -18.820 -13.602 19.894 1.00 89.62 152 GLN A O 1
ATOM 1269 N N . ASP A 1 153 ? -21.041 -13.272 20.003 1.00 91.38 153 ASP A N 1
ATOM 1270 C CA . ASP A 1 153 ? -21.339 -14.463 20.799 1.00 91.38 153 ASP A CA 1
ATOM 1271 C C . ASP A 1 153 ? -20.995 -15.739 20.011 1.00 91.38 153 ASP A C 1
ATOM 1273 O O . ASP A 1 153 ? -20.353 -16.651 20.532 1.00 91.38 153 ASP A O 1
ATOM 1277 N N . MET A 1 154 ? -21.325 -15.779 18.712 1.00 89.25 154 MET A N 1
ATOM 1278 C CA . MET A 1 154 ? -20.904 -16.871 17.824 1.00 89.25 154 MET A CA 1
ATOM 1279 C C . MET A 1 154 ? -19.377 -16.973 17.707 1.00 89.25 154 MET A C 1
ATOM 1281 O O . MET A 1 154 ? -18.835 -18.075 17.722 1.00 89.25 154 MET A O 1
ATOM 1285 N N . TYR A 1 155 ? -18.679 -15.839 17.597 1.00 91.31 155 TYR A N 1
ATOM 1286 C CA . TYR A 1 155 ? -17.216 -15.813 17.557 1.00 91.31 155 TYR A CA 1
ATOM 1287 C C . TYR A 1 155 ? -16.603 -16.312 18.869 1.00 91.31 155 TYR A C 1
ATOM 1289 O O . TYR A 1 155 ? -15.635 -17.066 18.835 1.00 91.31 155 TYR A O 1
ATOM 1297 N N . GLN A 1 156 ? -17.174 -15.930 20.013 1.00 89.56 156 GLN A N 1
ATOM 1298 C CA . GLN A 1 156 ? -16.715 -16.388 21.322 1.00 89.56 156 GLN A CA 1
ATOM 1299 C C . GLN A 1 156 ? -16.848 -17.908 21.455 1.00 89.56 156 GLN A C 1
ATOM 1301 O O . GLN A 1 156 ? -15.937 -18.558 21.960 1.00 89.56 156 GLN A O 1
ATOM 1306 N N . LYS A 1 157 ? -17.935 -18.477 20.926 1.00 89.94 157 LYS A N 1
ATOM 1307 C CA . LYS A 1 157 ? -18.116 -19.927 20.866 1.00 89.94 157 LYS A CA 1
ATOM 1308 C C . LYS A 1 157 ? -17.080 -20.613 19.965 1.00 89.94 157 LYS A C 1
ATOM 1310 O O . LYS A 1 157 ? -16.458 -21.579 20.392 1.00 89.94 157 LYS A O 1
ATOM 1315 N N . GLU A 1 158 ? -16.843 -20.105 18.748 1.00 87.81 158 GLU A N 1
ATOM 1316 C CA . GLU A 1 158 ? -15.790 -20.654 17.866 1.00 87.81 158 GLU A CA 1
ATOM 1317 C C . GLU A 1 158 ? -14.387 -20.531 18.500 1.00 87.81 158 GLU A C 1
ATOM 1319 O O . GLU A 1 158 ? -13.509 -21.356 18.241 1.00 87.81 158 GLU A O 1
ATOM 1324 N N . LEU A 1 159 ? -14.158 -19.505 19.326 1.00 87.25 159 LEU A N 1
ATOM 1325 C CA . LEU A 1 159 ? -12.913 -19.322 20.070 1.00 87.25 159 LEU A CA 1
ATOM 1326 C C . LEU A 1 159 ? -12.737 -20.368 21.168 1.00 87.25 159 LEU A C 1
ATOM 1328 O O . LEU A 1 159 ? -11.654 -20.936 21.274 1.00 87.25 159 LEU A O 1
ATOM 1332 N N . GLU A 1 160 ? -13.785 -20.655 21.931 1.00 88.00 160 GLU A N 1
ATOM 1333 C CA . GLU A 1 160 ? -13.768 -21.692 22.964 1.00 88.00 160 GLU A CA 1
ATOM 1334 C C . GLU A 1 160 ? -13.507 -23.082 22.359 1.00 88.00 160 GLU A C 1
ATOM 1336 O O . GLU A 1 160 ? -12.585 -23.779 22.787 1.00 88.00 160 GLU A O 1
ATOM 1341 N N . GLU A 1 161 ? -14.205 -23.432 21.272 1.00 86.62 161 GLU A N 1
ATOM 1342 C CA . GLU A 1 16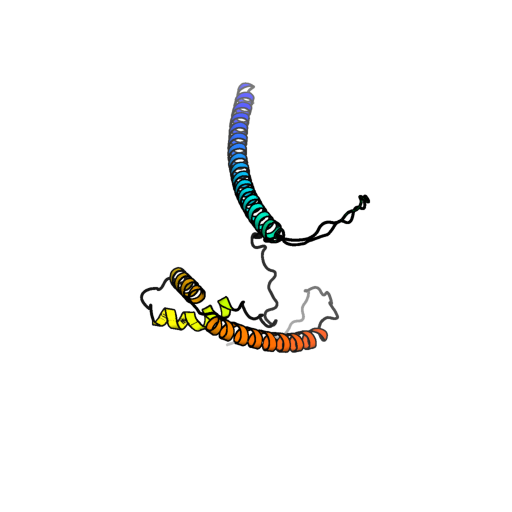1 ? -13.978 -24.684 20.530 1.00 86.62 161 GLU A CA 1
ATOM 1343 C C . GLU A 1 161 ? -12.536 -24.781 19.993 1.00 86.62 161 GLU A C 1
ATOM 1345 O O . GLU A 1 161 ? -11.899 -25.839 20.039 1.00 86.62 161 GLU A O 1
ATOM 1350 N N . TYR A 1 162 ? -11.978 -23.668 19.505 1.00 87.62 162 TYR A N 1
ATOM 1351 C CA . TYR A 1 162 ? -10.586 -23.612 19.062 1.00 87.62 162 TYR A CA 1
ATOM 1352 C C . TYR A 1 162 ? -9.595 -23.791 20.216 1.00 87.62 162 TYR A C 1
ATOM 1354 O O . TYR A 1 162 ? -8.584 -24.476 20.050 1.00 87.62 162 TYR A O 1
ATOM 1362 N N . GLU A 1 163 ? -9.854 -23.191 21.376 1.00 85.75 163 GLU A N 1
ATOM 1363 C CA . GLU A 1 163 ? -9.011 -23.354 22.558 1.00 85.75 163 GLU A CA 1
ATOM 1364 C C . GLU A 1 163 ? -9.011 -24.801 23.058 1.00 85.75 163 GLU A C 1
ATOM 1366 O O . GLU A 1 163 ? -7.950 -25.326 23.400 1.00 85.75 163 GLU A O 1
ATOM 1371 N N . GLU A 1 164 ? -10.160 -25.474 23.055 1.00 85.94 164 GLU A N 1
ATOM 1372 C CA . GLU A 1 164 ? -10.267 -26.903 23.368 1.00 85.94 164 GLU A CA 1
ATOM 1373 C C . GLU A 1 164 ? -9.499 -27.769 22.364 1.00 85.94 164 GLU A C 1
ATOM 1375 O O . GLU A 1 164 ? -8.671 -28.602 22.754 1.00 85.94 164 GLU A O 1
ATOM 1380 N N . ALA A 1 165 ? -9.687 -27.522 21.064 1.00 83.50 165 ALA A N 1
ATOM 1381 C CA . ALA A 1 165 ? -8.941 -28.205 20.013 1.00 83.50 165 ALA A CA 1
ATOM 1382 C C . ALA A 1 165 ? -7.427 -27.976 20.163 1.00 83.50 165 ALA A C 1
ATOM 1384 O O . ALA A 1 165 ? -6.638 -28.916 20.042 1.00 83.50 165 ALA A O 1
ATOM 1385 N N . MET A 1 166 ? -7.007 -26.755 20.499 1.00 81.69 166 MET A N 1
ATOM 1386 C CA . MET A 1 166 ? -5.603 -26.422 20.716 1.00 81.69 166 MET A CA 1
ATOM 1387 C C . MET A 1 166 ? -5.034 -27.112 21.960 1.00 81.69 166 MET A C 1
ATOM 1389 O O . MET A 1 166 ? -3.909 -27.600 21.900 1.00 81.69 166 MET A O 1
ATOM 1393 N N . LYS A 1 167 ? -5.796 -27.215 23.059 1.00 82.56 167 LYS A N 1
ATOM 1394 C CA . LYS A 1 167 ? -5.402 -27.975 24.262 1.00 82.56 167 LYS A CA 1
ATOM 1395 C C . LYS A 1 167 ? -5.189 -29.458 23.943 1.00 82.56 167 LYS A C 1
ATOM 1397 O O . LYS A 1 167 ? -4.202 -30.043 24.385 1.00 82.56 167 LYS A O 1
ATOM 1402 N N . SER A 1 168 ? -6.063 -30.061 23.134 1.00 79.25 168 SER A N 1
ATOM 1403 C CA . SER A 1 168 ? -5.885 -31.453 22.693 1.00 79.25 168 SER A CA 1
ATOM 1404 C C . SER A 1 168 ? -4.656 -31.623 21.783 1.00 79.25 168 SER A C 1
ATOM 1406 O O . SER A 1 168 ? -3.884 -32.568 21.944 1.00 79.25 168 SER A O 1
ATOM 1408 N N . TYR A 1 169 ? -4.410 -30.659 20.889 1.00 78.38 169 TYR A N 1
ATOM 1409 C CA . TYR A 1 169 ? -3.270 -30.660 19.973 1.00 78.38 169 TYR A CA 1
ATOM 1410 C C . TYR A 1 169 ? -1.927 -30.494 20.699 1.00 78.38 169 TYR A C 1
ATOM 1412 O O . TYR A 1 169 ? -0.971 -31.218 20.415 1.00 78.38 169 TYR A O 1
ATOM 1420 N N . THR A 1 170 ? -1.840 -29.578 21.667 1.00 72.31 170 THR A N 1
ATOM 1421 C CA . THR A 1 170 ? -0.620 -29.375 22.462 1.00 72.31 170 THR A CA 1
ATOM 1422 C C . THR A 1 170 ? -0.339 -30.560 23.379 1.00 72.31 170 THR A C 1
ATOM 1424 O O . THR A 1 170 ? 0.818 -30.965 23.496 1.00 72.31 170 THR A O 1
ATOM 1427 N N . SER A 1 171 ? -1.378 -31.174 23.957 1.00 66.94 171 SER A N 1
ATOM 1428 C CA . SER A 1 171 ? -1.240 -32.411 24.733 1.00 66.94 171 SER A CA 1
ATOM 1429 C C . SER A 1 171 ? -0.758 -33.590 23.875 1.00 66.94 171 SER A C 1
ATOM 1431 O O . SER A 1 171 ? -0.032 -34.441 24.382 1.00 66.94 171 SER A O 1
ATOM 1433 N N . GLY A 1 172 ? -1.114 -33.635 22.585 1.00 58.25 172 GLY A N 1
ATOM 1434 C CA . GLY A 1 172 ? -0.621 -34.637 21.632 1.00 58.25 172 GLY A CA 1
ATOM 1435 C C . GLY A 1 172 ? 0.805 -34.377 21.123 1.00 58.25 172 GLY A C 1
ATOM 1436 O O . GLY A 1 172 ? 1.559 -35.323 20.908 1.00 58.25 172 GLY A O 1
ATOM 1437 N N . MET A 1 173 ? 1.217 -33.111 20.974 1.00 56.06 173 MET A N 1
ATOM 1438 C CA . MET A 1 173 ? 2.579 -32.749 20.536 1.00 56.06 173 MET A CA 1
ATOM 1439 C C . MET A 1 173 ? 3.655 -32.912 21.622 1.00 56.06 173 MET A C 1
ATOM 1441 O O . MET A 1 173 ? 4.834 -33.027 21.287 1.00 56.06 173 MET A O 1
ATOM 1445 N N . ALA A 1 174 ? 3.289 -32.945 22.907 1.00 47.25 174 ALA A N 1
ATOM 1446 C CA . ALA A 1 174 ? 4.245 -33.131 24.005 1.00 47.25 174 ALA A CA 1
ATOM 1447 C C . ALA A 1 174 ? 4.893 -34.537 24.038 1.00 47.25 174 ALA A C 1
ATOM 1449 O O . ALA A 1 174 ? 5.881 -34.734 24.741 1.00 47.25 174 ALA A O 1
ATOM 1450 N N . GLY A 1 175 ? 4.375 -35.503 23.267 1.00 45.59 175 GLY A N 1
ATOM 1451 C CA . GLY A 1 175 ? 4.878 -36.880 23.211 1.00 45.59 175 GLY A CA 1
ATOM 1452 C C . GLY A 1 175 ? 5.878 -37.198 22.090 1.00 45.59 175 GLY A C 1
ATOM 1453 O O . GLY A 1 175 ? 6.355 -38.327 22.042 1.00 45.59 175 GLY A O 1
ATOM 1454 N N . THR A 1 176 ? 6.199 -36.270 21.173 1.00 42.62 176 THR A N 1
ATOM 1455 C CA . THR A 1 176 ? 6.908 -36.625 19.917 1.00 42.62 176 THR A CA 1
ATOM 1456 C C . THR A 1 176 ? 8.068 -35.702 19.518 1.00 42.62 176 THR A C 1
ATOM 1458 O O . THR A 1 176 ? 8.324 -35.526 18.329 1.00 42.62 176 THR A O 1
ATOM 1461 N N . MET A 1 177 ? 8.781 -35.090 20.467 1.00 35.06 177 MET A N 1
ATOM 1462 C CA . MET 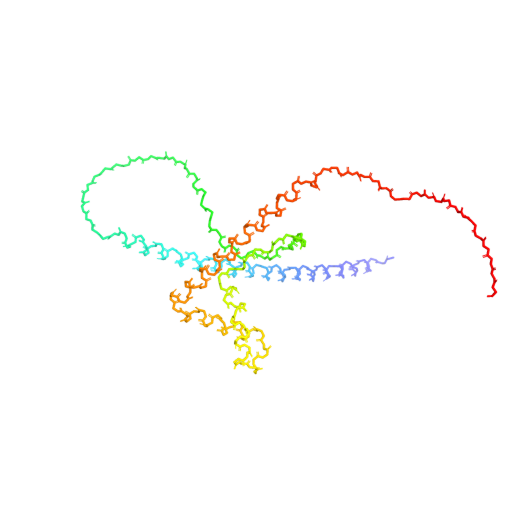A 1 177 ? 10.004 -34.322 20.167 1.00 35.06 177 MET A CA 1
ATOM 1463 C C . MET A 1 177 ? 11.116 -34.649 21.174 1.00 35.06 177 MET A C 1
ATOM 1465 O O . MET A 1 177 ? 11.547 -33.800 21.951 1.00 35.06 177 MET A O 1
ATOM 1469 N N . ASN A 1 178 ? 11.600 -35.893 21.154 1.00 39.69 178 ASN A N 1
ATOM 1470 C CA . ASN A 1 178 ? 12.979 -36.194 21.529 1.00 39.69 178 ASN A CA 1
ATOM 1471 C C . ASN A 1 178 ? 13.585 -37.154 20.494 1.00 39.69 178 ASN A C 1
ATOM 1473 O O . ASN A 1 178 ? 12.886 -38.003 19.952 1.00 39.69 178 ASN A O 1
ATOM 1477 N N . THR A 1 179 ? 14.884 -36.973 20.264 1.00 37.25 179 THR A N 1
ATOM 1478 C CA . THR A 1 179 ? 15.797 -37.665 19.339 1.00 37.25 179 THR A CA 1
ATOM 1479 C C . THR A 1 179 ? 15.693 -37.306 17.855 1.00 37.25 179 THR A C 1
ATOM 1481 O O . THR A 1 179 ? 14.987 -37.924 17.065 1.00 37.25 179 THR A O 1
ATOM 1484 N N . ASN A 1 180 ? 16.533 -36.340 17.487 1.00 42.66 180 ASN A N 1
ATOM 1485 C CA . ASN A 1 180 ? 17.292 -36.365 16.242 1.00 42.66 180 ASN A CA 1
ATOM 1486 C C . ASN A 1 180 ? 18.179 -37.632 16.246 1.00 42.66 180 ASN A C 1
ATOM 1488 O O . ASN A 1 180 ? 18.860 -37.863 17.252 1.00 42.66 180 ASN A O 1
ATOM 1492 N N . PRO A 1 181 ? 18.236 -38.404 15.152 1.00 39.59 181 PRO A N 1
ATOM 1493 C CA . PRO A 1 181 ? 19.537 -38.891 14.726 1.00 39.59 181 PRO A CA 1
ATOM 1494 C C . PRO A 1 181 ? 19.806 -38.561 13.256 1.00 39.59 181 PRO A C 1
ATOM 1496 O O . PRO A 1 181 ? 19.004 -38.794 12.357 1.00 39.59 181 PRO A O 1
ATOM 1499 N N . VAL A 1 182 ? 20.996 -38.000 13.076 1.00 40.16 182 VAL A N 1
ATOM 1500 C CA . VAL A 1 182 ? 21.797 -37.963 11.853 1.00 40.16 182 VAL A CA 1
ATOM 1501 C C . VAL A 1 182 ? 21.994 -39.384 11.312 1.00 40.16 182 VAL A C 1
ATOM 1503 O O . VAL A 1 182 ? 22.319 -40.257 12.112 1.00 40.16 182 VAL A O 1
ATOM 1506 N N . GLN A 1 183 ? 21.852 -39.572 9.994 1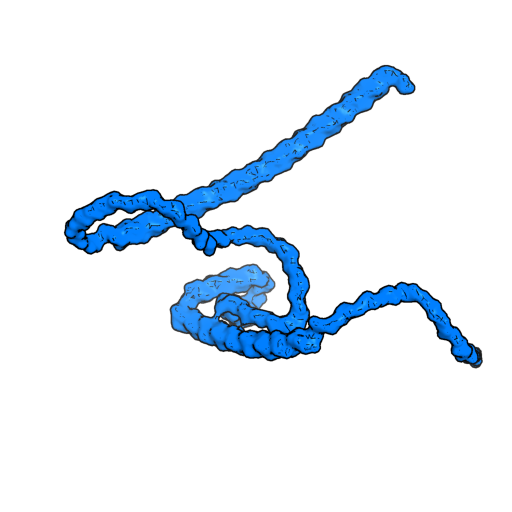.00 33.69 183 GLN A N 1
ATOM 1507 C CA . GLN A 1 183 ? 22.499 -40.592 9.134 1.00 33.69 183 GLN A CA 1
ATOM 1508 C C . GLN A 1 183 ? 22.016 -40.321 7.690 1.00 33.69 183 GLN A C 1
ATOM 1510 O O . GLN A 1 183 ? 20.820 -40.375 7.437 1.00 33.69 183 GLN A O 1
ATOM 1515 N N . GLU A 1 184 ? 22.794 -39.656 6.828 1.00 32.97 184 GLU A N 1
ATOM 1516 C CA . GLU A 1 184 ? 23.831 -40.230 5.942 1.00 32.97 184 GLU A CA 1
ATOM 1517 C C . GLU A 1 184 ? 23.270 -41.340 5.039 1.00 32.97 184 GLU A C 1
ATOM 1519 O O . GLU A 1 184 ? 23.249 -42.505 5.424 1.00 32.97 184 GLU A O 1
ATOM 1524 N N . ASP A 1 185 ? 22.807 -40.952 3.843 1.00 34.12 185 ASP A N 1
ATOM 1525 C CA . ASP A 1 185 ? 22.421 -41.876 2.773 1.00 34.12 185 ASP A CA 1
ATOM 1526 C C . ASP A 1 185 ? 23.622 -42.193 1.859 1.00 34.12 185 ASP A C 1
ATOM 1528 O O . ASP A 1 185 ? 24.317 -41.289 1.386 1.00 34.12 185 ASP A O 1
ATOM 1532 N N . ASP A 1 186 ? 23.746 -43.498 1.588 1.00 35.53 186 ASP A N 1
ATOM 1533 C CA . ASP A 1 186 ? 24.606 -44.257 0.661 1.00 35.53 186 ASP A CA 1
ATOM 1534 C C . ASP A 1 186 ? 26.074 -44.539 1.058 1.00 35.53 186 ASP A C 1
ATOM 1536 O O . ASP A 1 186 ? 26.791 -43.619 1.453 1.00 35.53 186 ASP A O 1
ATOM 1540 N N . PRO A 1 187 ? 26.582 -45.795 0.881 1.00 43.97 187 PRO A N 1
ATOM 1541 C CA . PRO A 1 187 ? 26.286 -46.658 -0.282 1.00 43.97 187 PRO A CA 1
ATOM 1542 C C . PRO A 1 187 ? 26.232 -48.205 -0.057 1.00 43.97 187 PRO A C 1
ATOM 1544 O O . PRO A 1 187 ? 26.612 -48.728 0.986 1.00 43.97 187 PRO A O 1
ATOM 1547 N N . MET A 1 188 ? 25.903 -48.924 -1.148 1.00 30.81 188 MET A N 1
ATOM 1548 C CA . MET A 1 188 ? 26.180 -50.351 -1.477 1.00 30.81 188 MET A CA 1
ATOM 1549 C C . MET A 1 188 ? 25.193 -51.423 -0.959 1.00 30.81 188 MET A C 1
ATOM 1551 O O . MET A 1 188 ? 25.170 -51.789 0.206 1.00 30.81 188 MET A O 1
ATOM 1555 N N . ASN A 1 189 ? 24.336 -51.945 -1.849 1.00 33.72 189 ASN A N 1
ATOM 1556 C CA . ASN A 1 189 ? 24.553 -53.182 -2.632 1.00 33.72 189 ASN A CA 1
ATOM 1557 C C . ASN A 1 189 ? 24.462 -54.478 -1.810 1.00 33.72 189 ASN A C 1
ATOM 1559 O O . ASN A 1 189 ? 25.446 -54.838 -1.178 1.00 33.72 189 ASN A O 1
ATOM 1563 N N . VAL A 1 190 ? 23.384 -55.256 -1.991 1.00 34.06 190 VAL A N 1
ATOM 1564 C CA . VAL A 1 190 ? 23.508 -56.696 -2.288 1.00 34.06 190 VAL A CA 1
ATOM 1565 C C . VAL A 1 190 ? 22.393 -57.116 -3.246 1.00 34.06 190 VAL A C 1
ATOM 1567 O O . VAL A 1 190 ? 21.247 -56.688 -3.155 1.00 34.06 190 VAL A O 1
ATOM 1570 N N . SER A 1 191 ? 22.806 -57.935 -4.196 1.00 32.62 191 SER A N 1
ATOM 1571 C CA . SER A 1 191 ? 22.168 -58.311 -5.440 1.00 32.62 191 SER A CA 1
ATOM 1572 C C . SER A 1 191 ? 21.622 -59.754 -5.396 1.00 32.62 191 SER A C 1
ATOM 1574 O O . SER A 1 191 ? 21.970 -60.520 -4.497 1.00 32.62 191 SER A O 1
ATOM 1576 N N . VAL A 1 192 ? 20.919 -60.120 -6.483 1.00 35.34 192 VAL A N 1
ATOM 1577 C CA . VAL A 1 192 ? 20.777 -61.472 -7.093 1.00 35.34 192 VAL A CA 1
ATOM 1578 C C . VAL A 1 192 ? 19.633 -62.374 -6.557 1.00 35.34 192 VAL A C 1
ATOM 1580 O O . VAL A 1 192 ? 19.336 -62.280 -5.368 1.00 35.34 192 VAL A O 1
ATOM 1583 N N . PRO A 1 193 ? 19.031 -63.324 -7.340 1.00 44.56 193 PRO A N 1
ATOM 1584 C CA . PRO A 1 193 ? 19.048 -63.633 -8.804 1.00 44.56 193 PRO A CA 1
ATOM 1585 C C . PRO A 1 193 ? 17.645 -63.611 -9.484 1.00 44.56 193 PRO A C 1
ATOM 1587 O O . PRO A 1 193 ? 16.637 -63.838 -8.831 1.00 44.56 193 PRO A O 1
ATOM 1590 N N . VAL A 1 194 ? 17.478 -63.237 -10.766 1.00 37.25 194 VAL A N 1
ATOM 1591 C CA . VAL A 1 194 ? 17.686 -63.972 -12.053 1.00 37.25 194 VAL A CA 1
ATOM 1592 C C . VAL A 1 194 ? 16.739 -65.161 -12.304 1.00 37.25 194 VAL A C 1
ATOM 1594 O O . VAL A 1 194 ? 16.934 -66.218 -11.709 1.00 37.25 194 VAL A O 1
ATOM 1597 N N . SER A 1 195 ? 15.828 -65.037 -13.291 1.00 39.03 195 SER A N 1
ATOM 1598 C CA . SER A 1 195 ? 15.727 -65.936 -14.476 1.00 39.03 195 SER A CA 1
ATOM 1599 C C . SER A 1 195 ? 14.484 -65.700 -15.372 1.00 39.03 195 SER A C 1
ATOM 1601 O O . SER A 1 195 ? 13.546 -65.050 -14.920 1.00 39.03 195 SER A O 1
ATOM 1603 N N . PRO A 1 196 ? 14.494 -66.158 -16.649 1.00 44.34 196 PRO A N 1
ATOM 1604 C CA . PRO A 1 196 ? 14.089 -65.340 -17.801 1.00 44.34 196 PRO A CA 1
ATOM 1605 C C . PRO A 1 196 ? 12.996 -65.934 -18.727 1.00 44.34 196 PRO A C 1
ATOM 1607 O O . PRO A 1 196 ? 12.640 -67.099 -18.610 1.00 44.34 196 PRO A O 1
ATOM 1610 N N . ALA A 1 197 ? 12.624 -65.109 -19.722 1.00 37.47 197 ALA A N 1
ATOM 1611 C CA . ALA A 1 197 ? 12.112 -65.410 -21.073 1.00 37.47 197 ALA A CA 1
ATOM 1612 C C . ALA A 1 197 ? 10.737 -66.097 -21.227 1.00 37.47 197 ALA A C 1
ATOM 1614 O O . ALA A 1 197 ? 10.523 -67.207 -20.753 1.00 37.47 197 ALA A O 1
ATOM 1615 N N . ILE A 1 198 ? 9.836 -65.461 -21.991 1.00 44.22 198 ILE A N 1
ATOM 1616 C CA . ILE A 1 198 ? 9.600 -65.686 -23.437 1.00 44.22 198 ILE A CA 1
ATOM 1617 C C . ILE A 1 198 ? 9.132 -64.358 -24.043 1.00 44.22 198 ILE A C 1
ATOM 1619 O O . ILE A 1 198 ? 8.377 -63.640 -23.351 1.00 44.22 198 ILE A O 1
#